Protein AF-A0AA96EB09-F1 (afdb_monomer_lite)

Sequence (194 aa):
MIWIKRGLALGLLVVLGVAMWLWMTMLSPWFYERPAHIAPIEQRSHQVFVYGTLRFAPVRWVVMHTGGEAQADALKGFTKNGLDLSPAPQGTVQGLLLTVTPQQLSRLDRYERLGVRYRREEVELESGEVAWVYRRLAEQASANAAAPNEQALVGYKRMVLAGSGAPGLPGYHWPAANDATDPCAKTRLFKETS

pLDDT: mean 74.63, std 19.01, range [34.41, 95.12]

Foldseek 3Di:
DVVVVVVVVVVVVVVVVVVVVCCVPQQDPPPADDPPPDDAQDQDKAKAWDQDPLQDQVVLCVQQVGSADKAKWKAAQWDDDDPFIDGDNGDIGITIIGTHGSSSVVSVCRNCVDPPFWHWDWGQIPVRDIHIYTGGDPVVVCVSVPPDDVVVVVVVVVCVVVPPDDDDDPPDDDPPPDDDPPPPPDDDDDDDDD

Secondary structure (DSSP, 8-state):
-HHHHHHHHHHHHHHHHHHHHHIIIII-TTS-PPPTTSPPPPSS-EEEEE-SGGGSHHHHHHHHSS--EEEEEEEEEEEEETTEEEEEEEEEEEEEEEEE-HHHHHHHHHHTTBTTTEEEEEEE-TTS-EEEEEEE-HHHHHHHHHS--HHHHHHHHHHHHTT-PPPPPTT--PPP--S---TT--S-SS----

Structure (mmCIF, N/CA/C/O backbone):
data_AF-A0AA96EB09-F1
#
_entry.id   AF-A0AA96EB09-F1
#
loop_
_atom_site.group_PDB
_atom_site.id
_atom_site.type_s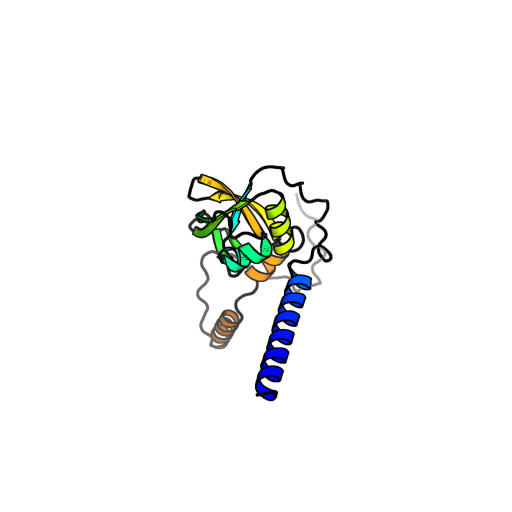ymbol
_atom_site.label_atom_id
_atom_site.label_alt_id
_atom_site.label_comp_id
_atom_site.label_asym_id
_atom_site.label_entity_id
_atom_site.label_seq_id
_atom_site.pdbx_PDB_ins_code
_atom_site.Cartn_x
_atom_site.Cartn_y
_atom_site.Cartn_z
_atom_site.occupancy
_atom_site.B_iso_or_equiv
_atom_site.auth_seq_id
_atom_site.auth_comp_id
_atom_site.auth_asym_id
_atom_site.auth_atom_id
_atom_site.pdbx_PDB_model_num
ATOM 1 N N . MET A 1 1 ? 40.383 4.908 -19.230 1.00 62.47 1 MET A N 1
ATOM 2 C CA . MET A 1 1 ? 39.179 5.776 -19.262 1.00 62.47 1 MET A CA 1
ATOM 3 C C . MET A 1 1 ? 37.984 5.157 -20.007 1.00 62.47 1 MET A C 1
ATOM 5 O O . MET A 1 1 ? 36.891 5.168 -19.459 1.00 62.47 1 MET A O 1
ATOM 9 N N . ILE A 1 2 ? 38.155 4.569 -21.202 1.00 76.88 2 ILE A N 1
ATOM 10 C CA . ILE A 1 2 ? 37.058 3.927 -21.972 1.00 76.88 2 ILE A CA 1
ATOM 11 C C . ILE A 1 2 ? 36.416 2.738 -21.233 1.00 76.88 2 ILE A C 1
ATOM 13 O O . ILE A 1 2 ? 35.197 2.609 -21.227 1.00 76.88 2 ILE A O 1
ATOM 17 N N . TRP A 1 3 ? 37.213 1.912 -20.553 1.00 76.56 3 TRP A N 1
ATOM 18 C CA . TRP A 1 3 ? 36.723 0.755 -19.790 1.00 76.56 3 TRP A CA 1
ATOM 19 C C . TRP A 1 3 ? 35.871 1.139 -18.574 1.00 76.56 3 TRP A C 1
ATOM 21 O O . TRP A 1 3 ? 34.858 0.503 -18.319 1.00 76.56 3 TRP A O 1
ATOM 31 N N . ILE A 1 4 ? 36.213 2.238 -17.895 1.00 80.00 4 ILE A N 1
ATOM 32 C CA . ILE A 1 4 ? 35.412 2.788 -16.789 1.00 80.00 4 ILE A CA 1
ATOM 33 C C . ILE A 1 4 ? 34.076 3.322 -17.324 1.00 80.00 4 ILE A C 1
ATOM 35 O O . ILE A 1 4 ? 33.027 3.009 -16.774 1.00 80.00 4 ILE A O 1
ATOM 39 N N . LYS A 1 5 ? 34.094 4.061 -18.444 1.00 80.88 5 LYS A N 1
ATOM 40 C CA . LYS A 1 5 ? 32.871 4.555 -19.101 1.00 80.88 5 LYS A CA 1
ATOM 41 C C . LYS A 1 5 ? 31.958 3.410 -19.560 1.00 80.88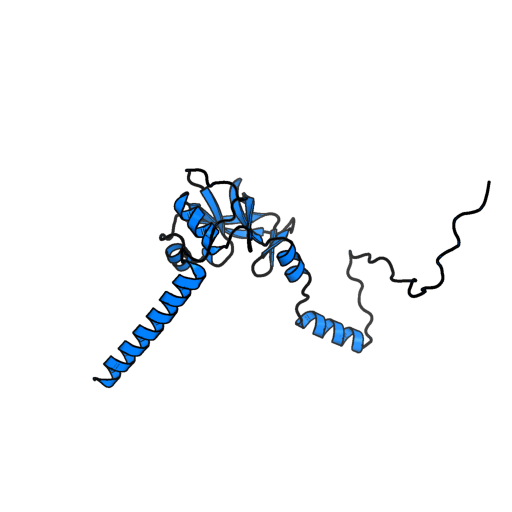 5 LYS A C 1
ATOM 43 O O . LYS A 1 5 ? 30.751 3.490 -19.371 1.00 80.88 5 LYS A O 1
ATOM 48 N N . ARG A 1 6 ? 32.528 2.334 -20.117 1.00 86.19 6 ARG A N 1
ATOM 49 C CA . ARG A 1 6 ? 31.789 1.125 -20.525 1.00 86.19 6 ARG A CA 1
ATOM 50 C C . ARG A 1 6 ? 31.229 0.353 -19.329 1.00 86.19 6 ARG A C 1
ATOM 52 O O . ARG A 1 6 ? 30.083 -0.071 -19.388 1.00 86.19 6 ARG A O 1
ATOM 59 N N . GLY A 1 7 ? 31.996 0.225 -18.245 1.00 85.06 7 GLY A N 1
ATOM 60 C CA . GLY A 1 7 ? 31.527 -0.386 -16.998 1.00 85.06 7 GLY A CA 1
ATOM 61 C C . GLY A 1 7 ? 30.366 0.390 -16.371 1.00 85.06 7 GLY A C 1
ATOM 62 O O . GLY A 1 7 ? 29.350 -0.204 -16.024 1.00 85.06 7 GLY A O 1
ATOM 63 N N . LEU A 1 8 ? 30.467 1.722 -16.313 1.00 89.88 8 LEU A N 1
ATOM 64 C CA . LEU A 1 8 ? 29.384 2.594 -15.845 1.00 89.88 8 LEU A CA 1
ATOM 65 C C . LEU A 1 8 ? 28.140 2.501 -16.736 1.00 89.88 8 LEU A C 1
ATOM 67 O O . LEU A 1 8 ? 27.030 2.400 -16.224 1.00 89.88 8 LEU A O 1
ATOM 71 N N . ALA A 1 9 ? 28.318 2.492 -18.060 1.00 90.12 9 ALA A N 1
ATOM 72 C CA . ALA A 1 9 ? 27.209 2.355 -19.001 1.00 90.12 9 ALA A CA 1
ATOM 73 C C . ALA A 1 9 ? 26.494 1.001 -18.860 1.00 90.12 9 ALA A C 1
ATOM 75 O O . ALA A 1 9 ? 25.266 0.958 -18.870 1.00 90.12 9 ALA A O 1
ATOM 76 N N . LEU A 1 10 ? 27.245 -0.091 -18.680 1.00 92.19 10 LEU A N 1
ATOM 77 C CA . LEU A 1 10 ? 26.673 -1.418 -18.455 1.00 92.19 10 LEU A CA 1
ATOM 78 C C . LEU A 1 10 ? 25.915 -1.480 -17.123 1.00 92.19 10 LEU A C 1
ATOM 80 O O . LEU A 1 10 ? 24.793 -1.976 -17.083 1.00 92.19 10 LEU A O 1
ATOM 84 N N . GLY A 1 11 ? 26.490 -0.924 -16.053 1.00 92.50 11 GLY A N 1
ATOM 85 C CA . GLY A 1 11 ? 25.821 -0.825 -14.755 1.00 92.50 11 GLY A CA 1
ATOM 86 C C . GLY A 1 11 ? 24.510 -0.039 -14.836 1.00 92.50 11 GLY A C 1
ATOM 87 O O . GLY A 1 11 ? 23.486 -0.498 -14.335 1.00 92.50 11 GLY A O 1
ATOM 88 N N . LEU A 1 12 ? 24.509 1.099 -15.538 1.00 93.00 12 LEU A N 1
ATOM 89 C CA . LEU A 1 12 ? 23.301 1.892 -15.768 1.00 93.00 12 LEU A CA 1
ATOM 90 C C . LEU A 1 12 ? 22.239 1.102 -16.547 1.00 93.00 12 LEU A C 1
ATOM 92 O O . LEU A 1 12 ? 21.072 1.120 -16.170 1.00 93.00 12 LEU A O 1
ATOM 96 N N . LEU A 1 13 ? 22.637 0.378 -17.597 1.00 94.75 13 LEU A N 1
ATOM 97 C CA . LEU A 1 13 ? 21.734 -0.474 -18.376 1.00 94.75 13 LEU A CA 1
ATOM 98 C C . LEU A 1 13 ? 21.081 -1.562 -17.518 1.00 94.75 13 LEU A C 1
ATOM 100 O O . LEU A 1 13 ? 19.879 -1.787 -17.634 1.00 94.75 13 LEU A O 1
ATOM 104 N N . VAL A 1 14 ? 21.848 -2.200 -16.631 1.00 92.81 14 VAL A N 1
ATOM 105 C CA . VAL A 1 14 ? 21.317 -3.205 -15.698 1.00 92.81 14 VAL A CA 1
ATOM 106 C C . VAL A 1 14 ? 20.306 -2.574 -14.742 1.00 92.81 14 VAL A C 1
ATOM 108 O O . VAL A 1 14 ? 19.208 -3.104 -14.583 1.00 92.81 14 VAL A O 1
ATOM 111 N N . VAL A 1 15 ? 20.628 -1.421 -14.149 1.00 92.50 15 VAL A N 1
ATOM 112 C CA . VAL A 1 15 ? 19.713 -0.710 -13.240 1.00 92.50 15 VAL A CA 1
ATOM 113 C C . VAL A 1 15 ? 18.418 -0.315 -13.952 1.00 92.50 15 VAL A C 1
ATOM 115 O O . VAL A 1 15 ? 17.333 -0.545 -13.419 1.00 92.50 15 VAL A O 1
ATOM 118 N N . LEU A 1 16 ? 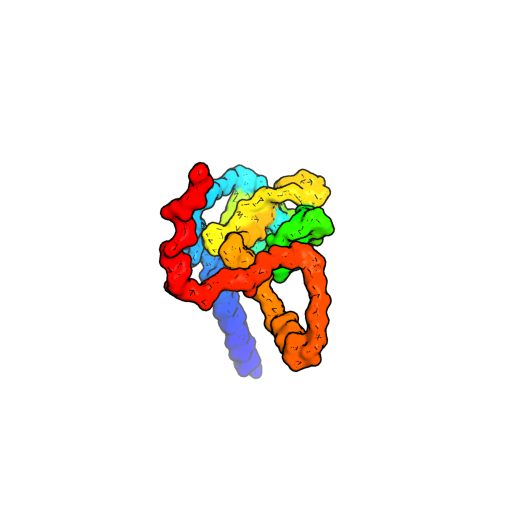18.510 0.222 -15.172 1.00 92.50 16 LEU A N 1
ATOM 119 C CA . LEU A 1 16 ? 17.342 0.581 -15.980 1.00 92.50 16 LEU A CA 1
ATOM 120 C C . LEU A 1 16 ? 16.509 -0.646 -16.362 1.00 92.50 16 LEU A C 1
ATOM 122 O O . LEU A 1 16 ? 15.284 -0.591 -16.291 1.00 92.50 16 LEU A O 1
ATOM 126 N N . GLY A 1 17 ? 17.154 -1.761 -16.714 1.00 93.00 17 GLY A N 1
ATOM 127 C CA . GLY A 1 17 ? 16.474 -3.022 -17.009 1.00 93.00 17 GLY A CA 1
ATOM 128 C C . GLY A 1 17 ? 15.692 -3.557 -15.808 1.00 93.00 17 GLY A C 1
ATOM 129 O O . GLY A 1 17 ? 14.518 -3.898 -15.942 1.00 93.00 17 GLY A O 1
ATOM 130 N N . VAL A 1 18 ? 16.300 -3.559 -14.617 1.00 88.94 18 VAL A N 1
ATOM 131 C CA . VAL A 1 18 ? 15.637 -3.980 -13.370 1.00 88.94 18 VAL A CA 1
ATOM 132 C C . VAL A 1 18 ? 14.490 -3.037 -13.007 1.00 88.94 18 VAL A C 1
ATOM 134 O O . VAL A 1 18 ? 13.406 -3.501 -12.655 1.00 88.94 18 VAL A O 1
ATOM 137 N N . ALA A 1 19 ? 14.687 -1.722 -13.128 1.00 86.62 19 ALA A N 1
ATOM 138 C CA . ALA A 1 19 ? 13.637 -0.741 -12.868 1.00 86.62 19 ALA A CA 1
ATOM 139 C C . ALA A 1 19 ? 12.446 -0.911 -13.827 1.00 86.62 19 ALA A C 1
ATOM 141 O O . ALA A 1 19 ? 11.298 -0.927 -13.382 1.00 86.62 19 ALA A O 1
ATOM 142 N N . MET A 1 20 ? 12.712 -1.107 -15.123 1.00 87.38 20 MET A N 1
ATOM 143 C CA . MET A 1 20 ? 11.683 -1.364 -16.133 1.00 87.38 20 MET A CA 1
ATOM 144 C C . MET A 1 20 ? 10.931 -2.671 -15.850 1.00 87.38 20 MET A C 1
ATOM 146 O O . MET A 1 20 ? 9.705 -2.704 -15.922 1.00 87.38 20 MET A O 1
ATOM 150 N N . TRP A 1 21 ? 11.641 -3.735 -15.472 1.00 85.75 21 TRP A N 1
ATOM 151 C CA . TRP A 1 21 ? 11.038 -5.015 -15.098 1.00 85.75 21 TRP A CA 1
ATOM 152 C C . TRP A 1 21 ? 10.122 -4.896 -13.872 1.00 85.75 21 TRP A C 1
ATOM 154 O O . TRP A 1 21 ? 8.985 -5.374 -13.888 1.00 85.75 21 TRP A O 1
ATOM 164 N N . LEU A 1 22 ? 10.586 -4.231 -12.808 1.00 82.25 22 LEU A N 1
ATOM 165 C CA . LEU A 1 22 ? 9.786 -3.988 -11.603 1.00 82.25 22 LEU A CA 1
ATOM 166 C C . LEU A 1 22 ? 8.547 -3.142 -11.915 1.00 82.25 22 LEU A C 1
ATOM 168 O O . LEU A 1 22 ? 7.450 -3.460 -11.458 1.00 82.25 22 LEU A O 1
ATOM 172 N N . TRP A 1 23 ? 8.697 -2.107 -12.744 1.00 81.62 23 TRP A N 1
ATOM 173 C CA . TRP A 1 23 ? 7.572 -1.306 -13.218 1.00 81.62 23 TRP A CA 1
ATOM 174 C C . TRP A 1 23 ? 6.557 -2.158 -13.987 1.00 81.62 23 TRP A C 1
ATOM 176 O O . TRP A 1 23 ? 5.367 -2.140 -13.661 1.00 81.62 23 TRP A O 1
ATOM 186 N N . MET A 1 24 ? 7.021 -2.948 -14.963 1.00 80.56 24 MET A N 1
ATOM 187 C CA . MET A 1 24 ? 6.165 -3.819 -15.770 1.00 80.56 24 MET A CA 1
ATOM 188 C C . MET A 1 24 ? 5.393 -4.833 -14.925 1.00 80.56 24 MET A C 1
ATOM 190 O O . MET A 1 24 ? 4.224 -5.079 -15.199 1.00 80.56 24 MET A O 1
ATOM 194 N N . THR A 1 25 ? 6.027 -5.408 -13.905 1.00 72.94 25 THR A N 1
ATOM 195 C CA . THR A 1 25 ? 5.433 -6.495 -13.115 1.00 72.94 25 THR A CA 1
ATOM 196 C C . THR A 1 25 ? 4.556 -6.015 -11.959 1.00 72.94 25 THR A C 1
ATOM 198 O O . THR A 1 25 ? 3.621 -6.726 -11.597 1.00 72.94 25 THR A O 1
ATOM 201 N N . MET A 1 26 ? 4.817 -4.833 -11.381 1.00 70.56 26 MET A N 1
ATOM 202 C CA . MET A 1 26 ? 4.121 -4.379 -10.163 1.00 70.56 26 MET A CA 1
ATOM 203 C C . MET A 1 26 ? 3.261 -3.123 -10.323 1.00 70.56 26 MET A C 1
ATOM 205 O O . MET A 1 26 ? 2.267 -2.983 -9.614 1.00 70.56 26 MET A O 1
ATOM 209 N N . LEU A 1 27 ? 3.623 -2.194 -11.210 1.00 76.12 27 LEU A N 1
ATOM 210 C CA . LEU A 1 27 ? 2.935 -0.898 -11.329 1.00 76.12 27 LEU A CA 1
ATOM 211 C C . LEU A 1 27 ? 2.178 -0.727 -12.648 1.00 76.12 27 LEU A C 1
ATOM 213 O O . LEU A 1 27 ? 1.270 0.111 -12.745 1.00 76.12 27 LEU A O 1
ATOM 217 N N . SER A 1 28 ? 2.543 -1.525 -13.649 1.00 74.56 28 SER A N 1
ATOM 218 C CA . SER A 1 28 ? 1.995 -1.448 -14.994 1.00 74.56 28 SER A CA 1
ATOM 219 C C . SER A 1 28 ? 0.464 -1.498 -15.003 1.00 74.56 28 SER A C 1
ATOM 221 O O . SER A 1 28 ? -0.136 -2.380 -14.382 1.00 74.56 28 SER A O 1
ATOM 223 N N . PRO A 1 29 ? -0.190 -0.586 -15.740 1.00 74.38 29 PRO A N 1
ATOM 224 C CA . PRO A 1 29 ? -1.637 -0.596 -15.911 1.00 74.38 29 PRO A CA 1
ATOM 225 C C . PRO A 1 29 ? -2.148 -1.777 -16.740 1.00 74.38 29 PRO A C 1
ATOM 227 O O . PRO A 1 29 ? -3.344 -2.033 -16.714 1.00 74.38 29 PRO A O 1
ATOM 230 N N . TRP A 1 30 ? -1.278 -2.482 -17.468 1.00 65.38 30 TRP A N 1
ATOM 231 C CA . TRP A 1 30 ? -1.696 -3.493 -18.443 1.00 65.38 30 TRP A CA 1
ATOM 232 C C . TRP A 1 30 ? -1.896 -4.895 -17.861 1.00 65.38 30 TRP A C 1
ATOM 234 O O . TRP A 1 30 ? -2.599 -5.695 -18.462 1.00 65.38 30 TRP A O 1
ATOM 244 N N . PHE A 1 31 ? -1.300 -5.209 -16.707 1.00 66.25 31 PHE A N 1
ATOM 245 C CA . PHE A 1 31 ? -1.318 -6.570 -16.139 1.00 66.25 31 PHE A CA 1
ATOM 246 C C . PHE A 1 31 ? -2.259 -6.732 -14.939 1.00 66.25 31 PHE A C 1
ATOM 248 O O . PHE A 1 31 ? -2.242 -7.762 -14.262 1.00 66.25 31 PHE A O 1
ATOM 255 N N . TYR A 1 32 ? -3.076 -5.719 -14.657 1.00 71.06 32 TYR A N 1
ATOM 256 C CA . TYR A 1 32 ? -4.084 -5.780 -13.609 1.00 71.06 32 TYR A CA 1
ATOM 257 C C . TYR A 1 32 ? -5.370 -5.103 -14.064 1.00 71.06 32 TYR A C 1
ATOM 259 O O . TYR A 1 32 ? -5.442 -3.877 -14.176 1.00 71.06 32 TYR A O 1
ATOM 267 N N . GLU A 1 33 ? -6.402 -5.916 -14.242 1.00 67.38 33 GLU A N 1
ATOM 268 C CA . GLU A 1 33 ? -7.775 -5.454 -14.361 1.00 67.38 33 GLU A CA 1
ATOM 269 C C . GLU A 1 33 ? -8.436 -5.558 -12.992 1.00 67.38 33 GLU A C 1
ATOM 271 O O . GLU A 1 33 ? -8.406 -6.610 -12.351 1.00 67.38 33 GLU A O 1
ATOM 276 N N . ARG A 1 34 ? -9.015 -4.448 -12.521 1.00 73.00 34 ARG A N 1
ATOM 277 C CA . ARG A 1 34 ? -9.798 -4.449 -11.286 1.00 73.00 34 ARG A CA 1
ATOM 278 C C . ARG A 1 34 ? -11.016 -5.355 -11.502 1.00 73.00 34 ARG A C 1
ATOM 280 O O . ARG A 1 34 ? -11.804 -5.061 -12.400 1.00 73.00 34 ARG A O 1
ATOM 287 N N . PRO A 1 35 ? -11.223 -6.385 -10.667 1.00 75.38 35 PRO A N 1
ATOM 288 C CA . PRO A 1 35 ? -12.423 -7.203 -10.754 1.00 75.38 35 PRO A CA 1
ATOM 289 C C . PRO A 1 35 ? -13.708 -6.366 -10.652 1.00 75.38 35 PRO A C 1
ATOM 291 O O . PRO A 1 35 ? -13.843 -5.531 -9.757 1.00 75.38 35 PRO A O 1
ATOM 294 N N . ALA A 1 36 ? -14.673 -6.621 -11.541 1.00 69.75 36 ALA A N 1
ATOM 295 C CA . ALA A 1 36 ? -15.912 -5.840 -11.646 1.00 69.75 36 ALA A CA 1
ATOM 296 C C . ALA A 1 36 ? -16.814 -5.899 -10.395 1.00 69.75 36 ALA A C 1
ATOM 298 O O . ALA A 1 36 ? -17.676 -5.047 -10.218 1.00 69.75 36 ALA A O 1
ATOM 299 N N . HIS A 1 37 ? -16.614 -6.887 -9.518 1.00 70.81 37 HIS A N 1
ATOM 300 C CA . HIS A 1 37 ? -17.384 -7.056 -8.283 1.00 70.81 37 HIS A CA 1
ATOM 301 C C . HIS A 1 37 ? -16.946 -6.118 -7.143 1.00 70.81 37 HIS A C 1
ATOM 303 O O . HIS A 1 37 ? -17.567 -6.106 -6.084 1.00 70.81 37 HIS A O 1
ATOM 309 N N . ILE A 1 38 ? -15.857 -5.364 -7.317 1.00 74.38 38 ILE A N 1
ATOM 310 C CA . ILE A 1 38 ? -15.361 -4.427 -6.306 1.00 74.38 38 ILE A CA 1
ATOM 311 C C . ILE A 1 38 ? -16.104 -3.100 -6.453 1.00 74.38 38 ILE A C 1
ATOM 313 O O . ILE A 1 38 ? -16.168 -2.543 -7.548 1.00 74.38 38 ILE A O 1
ATOM 317 N N . ALA A 1 39 ? -16.604 -2.566 -5.335 1.00 74.50 39 ALA A N 1
ATOM 318 C CA . ALA A 1 39 ? -17.301 -1.286 -5.310 1.00 74.50 39 ALA A CA 1
ATOM 319 C C . ALA A 1 39 ? -16.469 -0.154 -5.962 1.00 74.50 39 ALA A C 1
ATOM 321 O O . ALA A 1 39 ? -15.241 -0.095 -5.784 1.00 74.50 39 ALA A O 1
ATOM 322 N N . PRO A 1 40 ? -17.116 0.753 -6.719 1.00 78.31 40 PRO A N 1
ATOM 323 C CA . PRO A 1 40 ? -16.435 1.889 -7.325 1.00 78.31 40 PRO A CA 1
ATOM 324 C C . PRO A 1 40 ? -15.827 2.802 -6.253 1.00 78.31 40 PRO A C 1
ATOM 326 O O . PRO A 1 40 ? -16.315 2.893 -5.128 1.00 78.31 40 PRO A O 1
ATOM 329 N N . ILE A 1 41 ? -14.734 3.481 -6.604 1.00 82.12 41 ILE A N 1
ATOM 330 C CA . ILE A 1 41 ? -14.122 4.480 -5.724 1.00 82.12 41 ILE A CA 1
ATOM 331 C C . ILE A 1 41 ? -14.933 5.772 -5.807 1.00 82.12 41 ILE A C 1
ATOM 333 O O . ILE A 1 41 ? -15.113 6.323 -6.894 1.00 82.12 41 ILE A O 1
ATOM 337 N N . GLU A 1 42 ? -15.366 6.284 -4.659 1.00 84.56 42 GLU A N 1
ATOM 338 C CA . GLU A 1 42 ? -16.009 7.595 -4.574 1.00 84.56 42 GLU A CA 1
ATOM 339 C C . GLU A 1 42 ? -15.030 8.718 -4.941 1.00 84.56 42 GLU A C 1
ATOM 341 O O . GLU A 1 42 ? -13.844 8.663 -4.604 1.00 84.56 42 GLU A O 1
ATOM 346 N N . GLN A 1 43 ? -15.523 9.775 -5.590 1.00 88.62 43 GLN A N 1
ATOM 347 C CA . GLN A 1 43 ? -14.712 10.916 -6.036 1.00 88.62 43 GLN A CA 1
ATOM 348 C C . GLN A 1 43 ? -14.424 11.910 -4.896 1.00 88.62 43 GLN A C 1
ATOM 350 O O . GLN A 1 43 ? -14.720 13.097 -4.996 1.00 88.62 43 GLN A O 1
ATOM 355 N N . ARG A 1 44 ? -13.862 11.414 -3.791 1.00 88.12 44 ARG A N 1
ATOM 356 C CA . ARG A 1 44 ? -13.464 12.191 -2.609 1.00 88.12 44 ARG A CA 1
ATOM 357 C C . ARG A 1 44 ? -12.085 11.769 -2.104 1.00 88.12 44 ARG A C 1
ATOM 359 O O . ARG A 1 44 ? -11.531 10.782 -2.580 1.00 88.12 44 ARG A O 1
ATOM 366 N N . SER A 1 45 ? -11.526 12.508 -1.152 1.00 89.88 45 SER A N 1
ATOM 367 C CA . SER A 1 45 ? -10.335 12.051 -0.431 1.00 89.88 45 SER A CA 1
ATOM 368 C C . SER A 1 45 ? -10.682 10.864 0.466 1.00 89.88 45 SER A C 1
ATOM 370 O O . SER A 1 45 ? -11.749 10.829 1.081 1.00 89.88 45 SER A O 1
ATOM 372 N N . HIS A 1 46 ? -9.778 9.895 0.534 1.00 91.94 46 HIS A N 1
ATOM 373 C CA . HIS A 1 46 ? -9.937 8.666 1.303 1.00 91.94 46 HIS A CA 1
ATOM 374 C C . HIS A 1 46 ? -8.805 8.522 2.305 1.00 91.94 46 HIS A C 1
ATOM 376 O O . HIS A 1 46 ? -7.654 8.801 1.974 1.00 91.94 46 HIS A O 1
ATOM 382 N N . GLN A 1 47 ? -9.139 8.015 3.487 1.00 94.19 47 GLN A N 1
ATOM 383 C CA . GLN A 1 47 ? -8.168 7.647 4.506 1.00 94.19 47 GLN A CA 1
ATOM 384 C C . GLN A 1 47 ? -7.769 6.183 4.339 1.00 94.19 47 GLN A C 1
ATOM 386 O O . GLN A 1 47 ? -8.627 5.305 4.223 1.00 94.19 47 GLN A O 1
ATOM 391 N N . VAL A 1 48 ? -6.465 5.910 4.305 1.00 93.69 48 VAL A N 1
ATOM 392 C CA . VAL A 1 48 ? -5.917 4.556 4.154 1.00 93.69 48 VAL A CA 1
ATOM 393 C C . VAL A 1 48 ? -4.856 4.301 5.213 1.00 93.69 48 VAL A C 1
ATOM 395 O O . VAL A 1 48 ? -3.838 4.988 5.263 1.00 93.69 48 VAL A O 1
ATOM 398 N N . PHE A 1 49 ? -5.056 3.265 6.021 1.00 94.94 49 PHE A N 1
ATOM 399 C CA . PHE A 1 49 ? -4.098 2.832 7.026 1.00 94.94 49 PHE A CA 1
ATOM 400 C C . PHE A 1 49 ? -3.109 1.808 6.457 1.00 94.94 49 PHE A C 1
ATOM 402 O O . PHE A 1 49 ? -3.492 0.756 5.934 1.00 94.94 49 PHE A O 1
ATOM 409 N N . VAL A 1 50 ? -1.810 2.090 6.592 1.00 93.44 50 VAL A N 1
ATOM 410 C CA . VAL A 1 50 ? -0.723 1.241 6.092 1.00 93.44 50 VAL A CA 1
ATOM 411 C C . VAL A 1 50 ? 0.230 0.797 7.202 1.00 93.44 50 VAL A C 1
ATOM 413 O O . VAL A 1 50 ? 0.752 1.593 7.977 1.00 93.44 50 VAL A O 1
ATOM 416 N N . TYR A 1 51 ? 0.538 -0.501 7.236 1.00 90.94 51 TYR A N 1
ATOM 417 C CA . TYR A 1 51 ? 1.369 -1.136 8.277 1.00 90.94 51 TYR A CA 1
ATOM 418 C C . TYR A 1 51 ? 2.578 -1.919 7.708 1.00 90.94 51 TYR A C 1
ATOM 420 O O . TYR A 1 51 ? 3.357 -2.539 8.448 1.00 90.94 51 TYR A O 1
ATOM 428 N N . GLY A 1 52 ? 2.743 -1.896 6.381 1.00 87.75 52 GLY A N 1
ATOM 429 C CA . GLY A 1 52 ? 3.758 -2.633 5.620 1.00 87.75 52 GLY A CA 1
ATOM 430 C C . GLY A 1 52 ? 4.729 -1.731 4.853 1.00 87.75 52 GLY A C 1
ATOM 431 O O . GLY A 1 52 ? 5.142 -0.681 5.340 1.00 87.75 52 GLY A O 1
ATOM 432 N N . THR A 1 53 ? 5.095 -2.139 3.635 1.00 87.44 53 THR A N 1
ATOM 433 C CA . THR A 1 53 ? 6.086 -1.441 2.790 1.00 87.44 53 THR A CA 1
ATOM 434 C C . THR A 1 53 ? 5.649 -0.036 2.374 1.00 87.44 53 THR A C 1
ATOM 436 O O . THR A 1 53 ? 6.490 0.838 2.183 1.00 87.44 53 THR A O 1
ATOM 439 N N . LEU A 1 54 ? 4.343 0.228 2.310 1.00 89.19 54 LEU A N 1
ATOM 440 C CA . LEU A 1 54 ? 3.793 1.562 2.042 1.00 89.19 54 LEU A CA 1
ATOM 441 C C . LEU A 1 54 ? 4.119 2.592 3.145 1.00 89.19 54 LEU A C 1
ATOM 443 O O . LEU A 1 54 ? 3.921 3.792 2.958 1.00 89.19 54 LEU A O 1
ATOM 447 N N . ARG A 1 55 ? 4.697 2.169 4.277 1.00 90.50 55 ARG A N 1
ATOM 448 C CA . ARG A 1 55 ? 5.253 3.090 5.279 1.00 90.50 55 ARG A CA 1
ATOM 449 C C . ARG A 1 55 ? 6.501 3.829 4.789 1.00 90.50 55 ARG A C 1
ATOM 451 O O . ARG A 1 55 ? 6.806 4.905 5.302 1.00 90.50 55 ARG A O 1
ATOM 458 N N . PHE A 1 56 ? 7.192 3.312 3.774 1.00 88.88 56 PHE A N 1
ATOM 459 C CA . PHE A 1 56 ? 8.383 3.946 3.214 1.00 88.88 56 PHE A CA 1
ATOM 460 C C . PHE A 1 56 ? 8.010 4.984 2.148 1.00 88.88 56 PHE A C 1
ATOM 462 O O . PHE A 1 56 ? 7.369 4.664 1.146 1.00 88.88 56 PHE A O 1
ATOM 469 N N . ALA A 1 57 ? 8.453 6.231 2.337 1.00 89.12 57 ALA A N 1
ATOM 470 C CA . ALA A 1 57 ? 8.160 7.339 1.425 1.00 89.12 57 ALA A CA 1
ATOM 471 C C . ALA A 1 57 ? 8.571 7.085 -0.043 1.00 89.12 57 ALA A C 1
ATOM 473 O O . ALA A 1 57 ? 7.777 7.416 -0.924 1.00 89.12 57 ALA A O 1
ATOM 474 N N . PRO A 1 58 ? 9.720 6.442 -0.352 1.00 88.19 58 PRO A N 1
ATOM 475 C CA . PRO A 1 58 ? 10.070 6.119 -1.737 1.00 88.19 58 PRO A CA 1
ATOM 476 C C . PRO A 1 58 ? 9.072 5.169 -2.404 1.00 88.19 58 PRO A C 1
ATOM 478 O O . PRO A 1 58 ? 8.723 5.359 -3.564 1.00 88.19 58 PRO A O 1
ATOM 481 N N . VAL A 1 59 ? 8.557 4.180 -1.663 1.00 87.19 59 VAL A N 1
ATOM 482 C CA . VAL A 1 59 ? 7.542 3.247 -2.178 1.00 87.19 59 VAL A CA 1
ATOM 483 C C . VAL A 1 59 ? 6.247 4.001 -2.469 1.00 87.19 59 VAL A C 1
ATOM 485 O O . VAL A 1 59 ? 5.669 3.835 -3.541 1.00 87.19 59 VAL A O 1
ATOM 488 N N . ARG A 1 60 ? 5.821 4.890 -1.562 1.00 90.44 60 ARG A N 1
ATOM 489 C CA . ARG A 1 60 ? 4.653 5.757 -1.785 1.00 90.44 60 ARG A CA 1
ATOM 490 C C . ARG A 1 60 ? 4.820 6.635 -3.017 1.00 90.44 60 ARG A C 1
ATOM 492 O O . ARG A 1 60 ? 3.903 6.700 -3.827 1.00 90.44 60 ARG A O 1
ATOM 499 N N . TRP A 1 61 ? 5.993 7.236 -3.197 1.00 90.12 61 TRP A N 1
ATOM 500 C CA . TRP A 1 61 ? 6.275 8.048 -4.374 1.00 90.12 61 TRP A CA 1
ATOM 501 C C . TRP A 1 61 ? 6.186 7.226 -5.658 1.00 90.12 61 TRP A C 1
ATOM 503 O O . TRP A 1 61 ? 5.520 7.641 -6.595 1.00 90.12 61 TRP A O 1
ATOM 513 N N . VAL A 1 62 ? 6.761 6.026 -5.683 1.00 87.19 62 VAL A N 1
ATOM 514 C CA . VAL A 1 62 ? 6.690 5.137 -6.850 1.00 87.19 62 VAL A CA 1
ATOM 515 C C . VAL A 1 62 ? 5.241 4.730 -7.158 1.00 87.19 62 VAL A C 1
ATOM 517 O O . VAL A 1 62 ? 4.807 4.822 -8.303 1.00 87.19 62 VAL A O 1
ATOM 520 N N . VAL A 1 63 ? 4.454 4.345 -6.149 1.00 87.06 63 VAL A N 1
ATOM 521 C CA . VAL A 1 63 ? 3.080 3.842 -6.342 1.00 87.06 63 VAL A CA 1
ATOM 522 C C . VAL A 1 63 ? 2.077 4.971 -6.601 1.00 87.06 63 VAL A C 1
ATOM 524 O O . VAL A 1 63 ? 1.322 4.945 -7.574 1.00 87.06 63 VAL A O 1
ATOM 527 N N . MET A 1 64 ? 2.056 5.991 -5.747 1.00 88.31 64 MET A N 1
ATOM 528 C CA . MET A 1 64 ? 1.068 7.073 -5.775 1.00 88.31 64 MET A CA 1
ATOM 529 C C . MET A 1 64 ? 1.518 8.287 -6.591 1.00 88.31 64 MET A C 1
ATOM 531 O O . MET A 1 64 ? 0.681 9.137 -6.890 1.00 88.31 64 MET A O 1
ATOM 535 N N . HIS A 1 65 ? 2.788 8.344 -7.013 1.00 85.50 65 HIS A N 1
ATOM 536 C CA . HIS A 1 65 ? 3.442 9.508 -7.642 1.00 85.50 65 HIS A CA 1
ATOM 537 C C . HIS A 1 65 ? 3.611 10.708 -6.693 1.00 85.50 65 HIS A C 1
ATOM 539 O O . HIS A 1 65 ? 3.888 11.823 -7.123 1.00 85.50 65 HIS A O 1
ATOM 545 N N . THR A 1 66 ? 3.443 10.487 -5.388 1.00 84.12 66 THR A N 1
ATOM 546 C CA . THR A 1 66 ? 3.701 11.463 -4.327 1.00 84.12 66 THR A CA 1
ATOM 547 C C . THR A 1 66 ? 4.025 10.735 -3.025 1.00 84.12 66 THR A C 1
ATOM 549 O O . THR A 1 66 ? 3.589 9.603 -2.814 1.00 84.12 66 THR A O 1
ATOM 552 N N . GLY A 1 67 ? 4.780 11.384 -2.138 1.00 75.50 67 GLY A N 1
ATOM 553 C CA . GLY A 1 67 ? 4.950 10.904 -0.766 1.00 75.50 67 GLY A CA 1
ATOM 554 C C . GLY A 1 67 ? 3.648 10.948 0.042 1.00 75.50 67 GLY A C 1
ATOM 555 O O . GLY A 1 67 ? 3.519 10.166 0.984 1.00 75.50 67 GLY A O 1
ATOM 556 N N . GLY A 1 68 ? 2.693 11.796 -0.366 1.00 77.06 68 GLY A N 1
ATOM 557 C CA . GLY A 1 68 ? 1.407 12.008 0.301 1.00 77.06 68 GLY A CA 1
ATOM 558 C C . GLY A 1 68 ? 1.536 12.658 1.680 1.00 77.06 68 GLY A C 1
ATOM 559 O O . GLY A 1 68 ? 2.637 12.791 2.219 1.00 77.06 68 GLY A O 1
ATOM 560 N N . GLU A 1 69 ? 0.398 13.035 2.255 1.00 85.56 69 GLU A N 1
ATOM 561 C CA . GLU A 1 69 ? 0.311 13.328 3.684 1.00 85.56 69 GLU A CA 1
ATOM 562 C C . GLU A 1 69 ? 0.219 12.000 4.433 1.00 85.56 69 GLU A C 1
ATOM 564 O O . GLU A 1 69 ? -0.635 11.164 4.134 1.00 85.56 69 GLU A O 1
ATOM 569 N N . ALA A 1 70 ? 1.162 11.778 5.345 1.00 90.56 70 ALA A N 1
ATOM 570 C CA . ALA A 1 70 ? 1.248 10.562 6.133 1.00 90.56 70 ALA A CA 1
ATOM 571 C C . ALA A 1 70 ? 1.382 10.929 7.608 1.00 90.56 70 ALA A C 1
ATOM 573 O O . ALA A 1 70 ? 2.362 11.566 7.999 1.00 90.56 70 ALA A O 1
ATOM 574 N N . GLN A 1 71 ? 0.425 10.492 8.413 1.00 92.94 71 GLN A N 1
ATOM 575 C CA . GLN A 1 71 ? 0.401 10.713 9.853 1.00 92.94 71 GLN A CA 1
ATOM 576 C C . GLN A 1 71 ? 0.621 9.390 10.581 1.00 92.94 71 GLN A C 1
ATOM 578 O O . GLN A 1 71 ? 0.154 8.348 10.132 1.00 92.94 71 GLN A O 1
ATOM 583 N N . ALA A 1 72 ? 1.371 9.398 11.681 1.00 94.75 72 ALA A N 1
ATOM 584 C CA . ALA A 1 72 ? 1.509 8.205 12.508 1.00 94.75 72 ALA A CA 1
ATOM 585 C C . ALA A 1 72 ? 0.189 7.921 13.234 1.00 94.75 72 ALA A C 1
ATOM 587 O O . ALA A 1 72 ? -0.378 8.823 13.842 1.00 94.75 72 ALA A O 1
ATOM 588 N N . ASP A 1 73 ? -0.267 6.673 13.166 1.00 94.94 73 ASP A N 1
ATOM 589 C CA . ASP A 1 73 ? -1.473 6.209 13.853 1.00 94.94 73 ASP A CA 1
ATOM 590 C C . ASP A 1 73 ? -1.366 4.702 14.136 1.00 94.94 73 ASP A C 1
ATOM 592 O O . ASP A 1 73 ? -0.452 4.022 13.639 1.00 94.94 73 ASP A O 1
ATOM 596 N N . ALA A 1 74 ? -2.303 4.172 14.915 1.00 93.31 74 ALA A N 1
ATOM 597 C CA . ALA A 1 74 ? -2.323 2.792 15.355 1.00 93.31 74 ALA A CA 1
ATOM 598 C C . ALA A 1 74 ? -3.689 2.135 15.142 1.00 93.31 74 ALA A C 1
ATOM 600 O O . ALA A 1 74 ? -4.736 2.753 15.301 1.00 93.31 74 ALA A O 1
ATOM 601 N N . LEU A 1 75 ? -3.675 0.841 14.831 1.00 92.25 75 LEU A N 1
ATOM 602 C CA . LEU A 1 75 ? -4.875 0.018 14.716 1.00 92.25 75 LEU A CA 1
ATOM 603 C C . LEU A 1 75 ? -4.995 -0.901 15.937 1.00 92.25 75 LEU A C 1
ATOM 605 O O . LEU A 1 75 ? -4.115 -1.736 16.163 1.00 92.25 75 LEU A O 1
ATOM 609 N N . LYS A 1 76 ? -6.085 -0.765 16.699 1.00 91.44 76 LYS A N 1
ATOM 610 C CA . LYS A 1 76 ? -6.390 -1.583 17.888 1.00 91.44 76 LYS A CA 1
ATOM 611 C C . LYS A 1 76 ? -7.142 -2.860 17.523 1.00 91.44 76 LYS A C 1
ATOM 613 O O . LYS A 1 76 ? -7.858 -2.904 16.530 1.00 91.44 76 LYS A O 1
ATOM 618 N N . GLY A 1 77 ? -7.005 -3.897 18.347 1.00 86.06 77 GLY A N 1
ATOM 619 C CA . GLY A 1 77 ? -7.710 -5.169 18.166 1.00 86.06 77 GLY A CA 1
ATOM 620 C C . GLY A 1 77 ? -7.046 -6.115 17.159 1.00 86.06 77 GLY A C 1
ATOM 621 O O . GLY A 1 77 ? -7.625 -7.144 16.800 1.00 86.06 77 GLY A O 1
ATOM 622 N N . PHE A 1 78 ? -5.824 -5.803 16.721 1.00 87.50 78 PHE A N 1
ATOM 623 C CA . PHE A 1 78 ? -5.078 -6.591 15.743 1.00 87.50 78 PHE A CA 1
ATOM 624 C C . PHE A 1 78 ? -3.622 -6.777 16.156 1.00 87.50 78 PHE A C 1
ATOM 626 O O . PHE A 1 78 ? -3.029 -5.960 16.855 1.00 87.50 78 PHE A O 1
ATOM 633 N N . THR A 1 79 ? -3.016 -7.853 15.663 1.00 87.44 79 THR A N 1
ATOM 634 C CA . THR A 1 79 ? -1.570 -8.061 15.696 1.00 87.44 79 THR A CA 1
ATOM 635 C C . THR A 1 79 ? -1.048 -8.350 14.295 1.00 87.44 79 THR A C 1
ATOM 637 O O . THR A 1 79 ? -1.755 -8.896 13.441 1.00 87.44 79 THR A O 1
ATOM 640 N N . LYS A 1 80 ? 0.203 -7.969 14.047 1.00 85.12 80 LYS A N 1
ATOM 641 C CA . LYS A 1 80 ? 0.867 -8.177 12.762 1.00 85.12 80 LYS A CA 1
ATOM 642 C C . LYS A 1 80 ? 1.580 -9.524 12.759 1.00 85.12 80 LYS A C 1
ATOM 644 O O . LYS A 1 80 ? 2.565 -9.701 13.469 1.00 85.12 80 LYS A O 1
ATOM 649 N N . ASN A 1 81 ? 1.151 -10.418 11.875 1.00 78.75 81 ASN A N 1
ATOM 650 C CA . ASN A 1 81 ? 1.781 -11.713 11.640 1.00 78.75 81 ASN A CA 1
ATOM 651 C C . ASN A 1 81 ? 2.412 -11.715 10.242 1.00 78.75 81 ASN A C 1
ATOM 653 O O . ASN A 1 81 ? 1.775 -12.017 9.232 1.00 78.75 81 ASN A O 1
ATOM 657 N N . GLY A 1 82 ? 3.681 -11.302 10.167 1.00 78.06 82 GLY A N 1
ATOM 658 C CA . GLY A 1 82 ? 4.403 -11.164 8.901 1.00 78.06 82 GLY A CA 1
ATOM 659 C C . GLY A 1 82 ? 3.801 -10.084 7.992 1.00 78.06 82 GLY A C 1
ATOM 660 O O . GLY A 1 82 ? 3.921 -8.889 8.275 1.00 78.06 82 GLY A O 1
ATOM 661 N N . LEU A 1 83 ? 3.188 -10.508 6.882 1.00 72.31 83 LEU A N 1
ATOM 662 C CA . LEU A 1 83 ? 2.540 -9.641 5.883 1.00 72.31 83 LEU A CA 1
ATOM 663 C C . LEU A 1 83 ? 1.011 -9.559 6.043 1.00 72.31 83 LEU A C 1
ATOM 665 O O . LEU A 1 83 ? 0.343 -9.058 5.137 1.00 72.31 83 LEU A O 1
ATOM 669 N N . ASP A 1 84 ? 0.460 -10.076 7.143 1.00 77.19 84 ASP A N 1
ATOM 670 C CA . ASP A 1 84 ? -0.983 -10.119 7.392 1.00 77.19 84 ASP A CA 1
ATOM 671 C C . ASP A 1 84 ? -1.359 -9.613 8.795 1.00 77.19 84 ASP A C 1
ATOM 673 O O . ASP A 1 84 ? -0.504 -9.468 9.677 1.00 77.19 84 ASP A O 1
ATOM 677 N N . LEU A 1 85 ? -2.654 -9.348 8.985 1.00 81.12 85 LEU A N 1
ATOM 678 C CA . LEU A 1 85 ? -3.259 -8.917 10.244 1.00 81.12 85 LEU A CA 1
ATOM 679 C C . LEU A 1 85 ? -4.165 -10.009 10.810 1.00 81.12 85 LEU A C 1
ATOM 681 O O . LEU A 1 85 ? -5.175 -10.386 10.202 1.00 81.12 85 LEU A O 1
ATOM 685 N N . SER A 1 86 ? -3.840 -10.458 12.019 1.00 81.12 86 SER A N 1
ATOM 686 C CA . SER A 1 86 ? -4.673 -11.390 12.776 1.00 81.12 86 SER A CA 1
ATOM 687 C C . SER A 1 86 ? -5.416 -10.651 13.890 1.00 81.12 86 SER A C 1
ATOM 689 O O . SER A 1 86 ? -4.823 -9.776 14.526 1.00 81.12 86 SER A O 1
ATOM 691 N N . PRO A 1 87 ? -6.694 -10.983 14.147 1.00 82.75 87 PRO A N 1
ATOM 692 C CA . PRO A 1 87 ? -7.426 -10.427 15.278 1.00 82.75 87 PRO A CA 1
ATOM 693 C C . PRO A 1 87 ? -6.704 -10.730 16.594 1.00 82.75 87 PRO A C 1
ATOM 695 O O . PRO A 1 87 ? -6.313 -11.868 16.848 1.00 82.75 87 PRO A O 1
ATOM 698 N N . ALA A 1 88 ? -6.527 -9.710 17.424 1.00 85.12 88 ALA A N 1
ATOM 699 C CA . ALA A 1 88 ? -5.941 -9.816 18.751 1.00 85.12 88 ALA A CA 1
ATOM 700 C C . ALA A 1 88 ? -6.552 -8.709 19.623 1.00 85.12 88 ALA A C 1
ATOM 702 O O . ALA A 1 88 ? -6.140 -7.562 19.486 1.00 85.12 88 ALA A O 1
ATOM 703 N N . PRO A 1 89 ? -7.514 -9.007 20.518 1.00 83.06 89 PRO A N 1
ATOM 704 C CA . PRO A 1 89 ? -8.290 -7.983 21.230 1.00 83.06 89 PRO A CA 1
ATOM 705 C C . PRO A 1 89 ? -7.457 -6.947 21.997 1.00 83.06 89 PRO A C 1
ATOM 707 O O . PRO A 1 89 ? -7.856 -5.796 22.100 1.00 83.06 89 PRO A O 1
ATOM 710 N N . GLN A 1 90 ? -6.290 -7.355 22.503 1.00 85.81 90 GLN A N 1
ATOM 711 C CA . GLN A 1 90 ? -5.343 -6.498 23.230 1.00 85.81 90 GLN A CA 1
ATOM 712 C C . GLN A 1 90 ? -4.145 -6.060 22.365 1.00 85.81 90 GLN A C 1
ATOM 714 O O . GLN A 1 90 ? -3.172 -5.506 22.869 1.00 85.81 90 GLN A O 1
ATOM 719 N N . GLY A 1 91 ? -4.164 -6.391 21.075 1.00 87.06 91 GLY A N 1
ATOM 720 C CA . GLY A 1 91 ? -3.098 -6.083 20.135 1.00 87.06 91 GLY A CA 1
ATOM 721 C C . GLY A 1 91 ? -3.251 -4.686 19.545 1.00 87.06 91 GLY A C 1
ATOM 722 O O . GLY A 1 91 ? -4.365 -4.230 19.279 1.00 87.06 91 GLY A O 1
ATOM 723 N N . THR A 1 92 ? -2.111 -4.048 19.288 1.00 90.69 92 THR A N 1
ATOM 724 C CA . THR A 1 92 ? -2.038 -2.763 18.594 1.00 90.69 92 THR A CA 1
ATOM 725 C C . THR A 1 92 ? -0.990 -2.836 17.492 1.00 90.69 92 THR A C 1
ATOM 727 O O . THR A 1 92 ? 0.151 -3.243 17.726 1.00 90.69 92 THR A O 1
ATOM 730 N N . VAL A 1 93 ? -1.354 -2.410 16.283 1.00 92.56 93 VAL A N 1
ATOM 731 C CA . VAL A 1 93 ? -0.448 -2.351 15.133 1.00 92.56 93 VAL A CA 1
ATOM 732 C C . VAL A 1 93 ? -0.126 -0.904 14.805 1.00 92.56 93 VAL A C 1
ATOM 734 O O . VAL A 1 93 ? -1.001 -0.149 14.402 1.00 92.56 93 VAL A O 1
ATOM 737 N N . GLN A 1 94 ? 1.153 -0.545 14.914 1.00 94.25 94 GLN A N 1
ATOM 738 C CA . GLN A 1 94 ? 1.640 0.781 14.541 1.00 94.25 94 GLN A CA 1
ATOM 739 C C . GLN A 1 94 ? 1.808 0.914 13.024 1.00 94.25 94 GLN A C 1
AT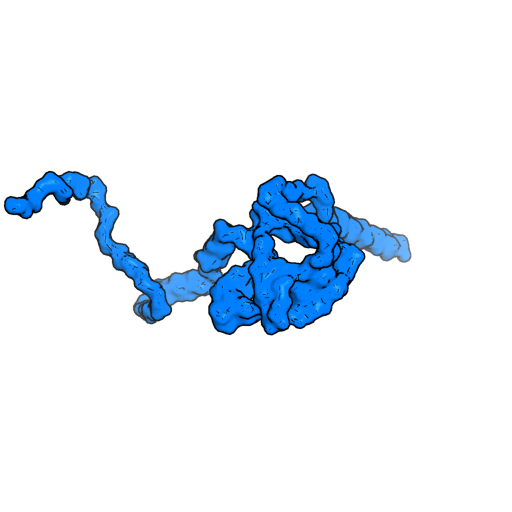OM 741 O O . GLN A 1 94 ? 2.455 0.075 12.378 1.00 94.25 94 GLN A O 1
ATOM 746 N N . GLY A 1 95 ? 1.287 2.000 12.462 1.00 93.94 95 GLY A N 1
ATOM 747 C CA . GLY A 1 95 ? 1.284 2.251 11.027 1.00 93.94 95 GLY A CA 1
ATOM 748 C C . GLY A 1 95 ? 1.338 3.731 10.676 1.00 93.94 95 GLY A C 1
ATOM 749 O O . GLY A 1 95 ? 1.855 4.551 11.432 1.00 93.94 95 GLY A O 1
ATOM 750 N N . LEU A 1 96 ? 0.874 4.039 9.469 1.00 94.81 96 LEU A N 1
ATOM 751 C CA . LEU A 1 96 ? 0.642 5.399 9.007 1.00 94.81 96 LEU A CA 1
ATOM 752 C C . LEU A 1 96 ? -0.771 5.493 8.439 1.00 94.81 96 LEU A C 1
ATOM 754 O O . LEU A 1 96 ? -1.202 4.601 7.709 1.00 94.81 96 LEU A O 1
ATOM 758 N N . LEU A 1 97 ? -1.439 6.596 8.722 1.00 95.12 97 LEU A N 1
ATOM 759 C CA . LEU A 1 97 ? -2.648 7.037 8.060 1.00 95.12 97 LEU A CA 1
ATOM 760 C C . LEU A 1 97 ? -2.279 7.912 6.862 1.00 95.12 97 LEU A C 1
ATOM 762 O O . LEU A 1 97 ? -1.506 8.860 7.000 1.00 95.12 97 LEU A O 1
ATOM 766 N N . LEU A 1 98 ? -2.790 7.562 5.686 1.00 94.06 98 LEU A N 1
ATOM 767 C CA . LEU A 1 98 ? -2.553 8.274 4.435 1.00 94.06 98 LEU A CA 1
ATOM 768 C C . LEU A 1 98 ? -3.842 8.921 3.939 1.00 94.06 98 LEU A C 1
ATOM 770 O O . LEU A 1 98 ? -4.836 8.218 3.753 1.00 94.06 98 LEU A O 1
ATOM 774 N N . THR A 1 99 ? -3.768 10.207 3.608 1.00 94.12 99 THR A N 1
ATOM 775 C CA . THR A 1 99 ? -4.825 10.911 2.875 1.00 94.12 99 THR A CA 1
ATOM 776 C C . THR A 1 99 ? -4.566 10.775 1.380 1.00 94.12 99 THR A C 1
ATOM 778 O O . THR A 1 99 ? -3.546 11.254 0.874 1.00 94.12 99 THR A O 1
ATOM 781 N N . VAL A 1 100 ? -5.468 10.111 0.653 1.00 93.06 100 VAL A N 1
ATOM 782 C CA . VAL A 1 100 ? -5.273 9.800 -0.770 1.00 93.06 100 VAL A CA 1
ATOM 783 C C . VAL A 1 100 ? -6.442 10.242 -1.641 1.00 93.06 100 VAL A C 1
ATOM 785 O O . VAL A 1 100 ? -7.608 10.160 -1.263 1.00 93.06 100 VAL A O 1
ATOM 788 N N . THR A 1 101 ? -6.136 10.686 -2.857 1.00 92.81 101 THR A N 1
ATOM 789 C CA . THR A 1 101 ? -7.141 11.006 -3.876 1.00 92.81 101 THR A CA 1
ATOM 790 C C . THR A 1 101 ? -7.731 9.730 -4.495 1.00 92.81 101 THR A C 1
ATOM 792 O O . THR A 1 101 ? -7.112 8.663 -4.416 1.00 92.81 101 THR A O 1
ATOM 795 N N . PRO A 1 102 ? -8.873 9.805 -5.206 1.00 90.31 102 PRO A N 1
ATOM 796 C CA . PRO A 1 102 ? -9.460 8.647 -5.889 1.00 90.31 102 PRO A CA 1
ATOM 797 C C . PRO A 1 102 ? -8.489 7.949 -6.852 1.00 90.31 102 PRO A C 1
ATOM 799 O O . PRO A 1 102 ? -8.415 6.721 -6.915 1.00 90.31 102 PRO A O 1
ATOM 802 N N . GLN A 1 103 ? -7.687 8.732 -7.582 1.00 88.94 103 GLN A N 1
ATOM 803 C CA . GLN A 1 103 ? -6.693 8.202 -8.515 1.00 88.94 103 GLN A CA 1
ATOM 804 C C . GLN A 1 103 ? -5.553 7.485 -7.781 1.00 88.94 103 GLN A C 1
ATOM 806 O O . GLN A 1 103 ? -5.083 6.441 -8.236 1.00 88.94 103 GLN A O 1
ATOM 811 N N . GLN A 1 104 ? -5.110 8.026 -6.644 1.00 91.06 104 GLN A N 1
ATOM 812 C CA . GLN A 1 104 ? -4.083 7.405 -5.809 1.00 91.06 104 GLN A CA 1
ATOM 813 C C . GLN A 1 104 ? -4.601 6.119 -5.167 1.00 91.06 104 GLN A C 1
ATOM 815 O O . GLN A 1 104 ? -3.908 5.105 -5.222 1.00 91.06 104 GLN A O 1
ATOM 820 N N . LEU A 1 105 ? -5.840 6.119 -4.669 1.00 91.06 105 LEU A N 1
ATOM 821 C CA . LEU A 1 105 ? -6.492 4.918 -4.152 1.00 91.06 105 LEU A CA 1
ATOM 822 C C . LEU A 1 105 ? -6.579 3.827 -5.225 1.00 91.06 105 LEU A C 1
ATOM 824 O O . LEU A 1 105 ? -6.221 2.683 -4.971 1.00 91.06 105 LEU A O 1
ATOM 828 N N . SER A 1 106 ? -6.930 4.180 -6.466 1.00 88.19 106 SER A N 1
ATOM 829 C CA . SER A 1 106 ? -6.933 3.211 -7.567 1.00 88.19 106 SER A CA 1
ATOM 830 C C . SER A 1 106 ? -5.549 2.629 -7.877 1.00 88.19 106 SER A C 1
ATOM 832 O O . SER A 1 106 ? -5.466 1.494 -8.351 1.00 88.19 106 SER A O 1
ATOM 834 N N . ARG A 1 107 ? -4.470 3.393 -7.675 1.00 88.88 107 ARG A N 1
ATOM 835 C CA . ARG A 1 107 ? -3.091 2.907 -7.851 1.00 88.88 107 ARG A CA 1
ATOM 836 C C . ARG A 1 107 ? -2.683 1.984 -6.706 1.00 88.88 107 ARG A C 1
ATOM 838 O O . ARG A 1 107 ? -2.053 0.963 -6.965 1.00 88.88 107 ARG A O 1
ATOM 845 N N . LEU A 1 108 ? -3.086 2.303 -5.476 1.00 90.06 108 LEU A N 1
ATOM 846 C CA . LEU A 1 108 ? -2.897 1.426 -4.319 1.00 90.06 108 LEU A CA 1
ATOM 847 C C . LEU A 1 108 ? -3.633 0.097 -4.506 1.00 90.06 108 LEU A C 1
ATOM 849 O O . LEU A 1 108 ? -3.015 -0.952 -4.369 1.00 90.06 108 LEU A O 1
ATOM 853 N N . ASP A 1 109 ? -4.898 0.135 -4.932 1.00 89.31 109 ASP A N 1
ATOM 854 C CA . ASP A 1 109 ? -5.689 -1.068 -5.212 1.00 89.31 109 ASP A CA 1
ATOM 855 C C . ASP A 1 109 ? -5.009 -1.974 -6.256 1.00 89.31 109 ASP A C 1
ATOM 857 O O . ASP A 1 109 ? -5.117 -3.198 -6.189 1.00 89.31 109 ASP A O 1
ATOM 861 N N . ARG A 1 110 ? -4.285 -1.389 -7.220 1.00 87.56 110 ARG A N 1
ATOM 862 C CA . ARG A 1 110 ? -3.489 -2.134 -8.206 1.00 87.56 110 ARG A CA 1
ATOM 863 C C . ARG A 1 110 ? -2.234 -2.740 -7.589 1.00 87.56 110 ARG A C 1
ATOM 865 O O . ARG A 1 110 ? -1.976 -3.922 -7.798 1.00 87.56 110 ARG A O 1
ATOM 872 N N . TYR A 1 111 ? -1.474 -1.941 -6.845 1.00 86.88 111 TYR A N 1
ATOM 873 C CA . TYR A 1 111 ? -0.248 -2.386 -6.182 1.00 86.88 111 TYR A CA 1
ATOM 874 C C . TYR A 1 111 ? -0.522 -3.544 -5.208 1.00 86.88 111 TYR A C 1
ATOM 876 O O . TYR A 1 111 ? 0.188 -4.548 -5.218 1.00 86.88 111 TYR A O 1
ATOM 884 N N . GLU A 1 112 ? -1.610 -3.455 -4.443 1.00 86.00 112 GLU A N 1
ATOM 885 C CA . GLU A 1 112 ? -2.057 -4.502 -3.517 1.00 86.00 112 GLU A CA 1
ATOM 886 C C . GLU A 1 112 ? -2.860 -5.621 -4.212 1.00 86.00 112 GLU A C 1
ATOM 888 O O . GLU A 1 112 ? -3.195 -6.627 -3.591 1.00 86.00 112 GLU A O 1
ATOM 893 N N . ARG A 1 113 ? -3.159 -5.500 -5.513 1.00 83.56 113 ARG A N 1
ATOM 894 C CA . ARG A 1 113 ? -3.962 -6.463 -6.294 1.00 83.56 113 ARG A CA 1
ATOM 895 C C . ARG A 1 113 ? -5.285 -6.818 -5.597 1.00 83.56 113 ARG A C 1
ATOM 897 O O . ARG A 1 113 ? -5.560 -7.987 -5.284 1.00 83.56 113 ARG A O 1
ATOM 904 N N . LEU A 1 114 ? -6.081 -5.785 -5.331 1.00 83.56 114 LEU A N 1
ATOM 905 C CA . LEU A 1 114 ? -7.379 -5.868 -4.663 1.00 83.56 114 LEU A CA 1
ATOM 906 C C . LEU A 1 114 ? -8.306 -6.900 -5.346 1.00 83.56 114 LEU A C 1
ATOM 908 O O . LEU A 1 114 ? -8.418 -6.964 -6.564 1.00 83.56 114 LEU A O 1
ATOM 912 N N . GLY A 1 115 ? -8.960 -7.749 -4.557 1.00 75.56 115 GLY A N 1
ATOM 913 C CA . GLY A 1 115 ? -9.826 -8.834 -5.034 1.00 75.56 115 GLY A CA 1
ATOM 914 C C . GLY A 1 115 ? -9.093 -10.106 -5.478 1.00 75.56 115 GLY A C 1
ATOM 915 O O . GLY A 1 115 ? -9.736 -11.137 -5.630 1.00 75.56 115 GLY A O 1
ATOM 916 N N . VAL A 1 116 ? -7.763 -10.076 -5.633 1.00 77.88 116 VAL A N 1
ATOM 917 C CA . VAL A 1 116 ? -6.956 -11.275 -5.941 1.00 77.88 116 VAL A CA 1
ATOM 918 C C . VAL A 1 116 ? -6.179 -11.747 -4.717 1.00 77.88 116 VAL A C 1
ATOM 920 O O . VAL A 1 116 ? -6.136 -12.937 -4.416 1.00 77.88 116 VAL A O 1
ATOM 923 N N . ARG A 1 117 ? -5.532 -10.818 -4.009 1.00 80.50 117 ARG A N 1
ATOM 924 C CA . ARG A 1 117 ? -4.678 -11.141 -2.854 1.00 80.50 117 ARG A CA 1
ATOM 925 C C . ARG A 1 117 ? -5.157 -10.477 -1.569 1.00 80.50 117 ARG A C 1
ATOM 927 O O . ARG A 1 117 ? -5.050 -11.074 -0.497 1.00 80.50 117 ARG A O 1
ATOM 934 N N . TYR A 1 118 ? -5.704 -9.273 -1.692 1.00 85.62 118 TYR A N 1
ATOM 935 C CA . TYR A 1 118 ? -6.187 -8.477 -0.573 1.00 85.62 118 TYR A CA 1
ATOM 936 C C . TYR A 1 118 ? -7.631 -8.023 -0.793 1.00 85.62 118 TYR A C 1
ATOM 938 O O . TYR A 1 118 ? -8.092 -7.904 -1.926 1.00 85.62 118 TYR A O 1
ATOM 946 N N . ARG A 1 119 ? -8.334 -7.738 0.300 1.00 86.31 119 ARG A N 1
ATOM 947 C CA . ARG A 1 119 ? -9.612 -7.023 0.357 1.00 86.31 119 ARG A CA 1
ATOM 948 C C . ARG A 1 119 ? -9.441 -5.735 1.157 1.00 86.31 119 ARG A C 1
ATOM 950 O O . ARG A 1 119 ? -8.519 -5.634 1.968 1.00 86.31 119 ARG A O 1
ATOM 957 N N . ARG A 1 120 ? -10.351 -4.788 0.948 1.00 90.44 120 ARG A N 1
ATOM 958 C CA . ARG A 1 120 ? -10.407 -3.528 1.687 1.00 90.44 120 ARG A CA 1
ATOM 959 C C . ARG A 1 120 ? -11.450 -3.642 2.795 1.00 90.44 120 ARG A C 1
ATOM 961 O O . ARG A 1 120 ? -12.556 -4.107 2.534 1.00 90.44 120 ARG A O 1
ATOM 968 N N . GLU A 1 121 ? -11.086 -3.254 4.007 1.00 88.69 121 GLU A N 1
ATOM 969 C CA . GLU A 1 121 ? -11.951 -3.289 5.190 1.00 88.69 121 GLU A CA 1
ATOM 970 C C . GLU A 1 121 ? -11.881 -1.921 5.873 1.00 88.69 121 GLU A C 1
ATOM 972 O O . GLU A 1 121 ? -10.793 -1.352 5.967 1.00 88.69 121 GLU A O 1
ATOM 977 N N . GLU A 1 122 ? -13.022 -1.356 6.268 1.00 91.12 122 GLU A N 1
ATOM 978 C CA . GLU A 1 122 ? -13.034 -0.126 7.068 1.00 91.12 122 GLU A CA 1
ATOM 979 C C . GLU A 1 122 ? -12.696 -0.483 8.509 1.00 91.12 122 GLU A C 1
ATOM 981 O O . GLU A 1 122 ? -13.227 -1.447 9.063 1.00 91.12 122 GLU A O 1
ATOM 986 N N . VAL A 1 123 ? -11.793 0.287 9.101 1.00 90.06 123 VAL A N 1
ATOM 987 C CA . VAL A 1 123 ? -11.383 0.141 10.491 1.00 90.06 123 VAL A CA 1
ATOM 988 C C . VAL A 1 123 ? -11.326 1.502 11.157 1.00 90.06 123 VAL A C 1
ATOM 990 O O . VAL A 1 123 ? -11.003 2.506 10.525 1.00 90.06 123 VAL A O 1
ATOM 993 N N . GLU A 1 124 ? -11.618 1.514 12.448 1.00 92.81 124 GLU A N 1
ATOM 994 C CA . GLU A 1 124 ? -11.403 2.668 13.310 1.00 92.81 124 GLU A CA 1
ATOM 995 C C . GLU A 1 124 ? -9.988 2.603 13.895 1.00 92.81 124 GLU A C 1
ATOM 997 O O . GLU A 1 124 ? -9.535 1.552 14.367 1.00 92.81 124 GLU A O 1
ATOM 1002 N N . LEU A 1 125 ? -9.267 3.716 13.812 1.00 93.69 125 LEU A N 1
ATOM 1003 C CA . LEU A 1 125 ? -7.912 3.858 14.331 1.00 93.69 125 LEU A CA 1
ATOM 1004 C C . LEU A 1 125 ? -7.923 4.350 15.779 1.00 93.69 125 LEU A C 1
ATOM 1006 O O . LEU A 1 125 ? -8.947 4.752 16.323 1.00 93.69 125 LEU A O 1
ATOM 1010 N N . GLU A 1 126 ? -6.761 4.330 16.428 1.00 92.06 126 GLU A N 1
ATOM 1011 C CA . GLU A 1 126 ? -6.607 4.814 17.799 1.00 92.06 126 GLU A CA 1
ATOM 1012 C C . GLU A 1 126 ? -6.944 6.305 17.944 1.00 92.06 126 GLU A C 1
ATOM 1014 O O . GLU A 1 126 ? -7.443 6.713 18.992 1.00 92.06 126 GLU A O 1
ATOM 1019 N N . SER A 1 127 ? -6.730 7.093 16.891 1.00 90.75 127 SER A N 1
ATOM 1020 C CA . SER A 1 127 ? -7.154 8.493 16.804 1.00 90.75 127 SER A CA 1
ATOM 1021 C C . SER A 1 127 ? -8.678 8.699 16.759 1.00 90.75 127 SER A C 1
ATOM 1023 O O . SER A 1 127 ? -9.136 9.825 16.955 1.00 90.75 127 SER A O 1
ATOM 1025 N N . GLY A 1 128 ? -9.463 7.644 16.506 1.00 91.44 128 GLY A N 1
ATOM 1026 C CA . GLY A 1 128 ? -10.899 7.713 16.215 1.00 91.44 128 GLY A CA 1
ATOM 1027 C C . GLY A 1 128 ? -11.218 7.980 14.738 1.00 91.44 128 GLY A C 1
ATOM 1028 O O . GLY A 1 128 ? -12.388 8.050 14.362 1.00 91.44 128 GLY A O 1
ATOM 1029 N N . GLU A 1 129 ? -10.206 8.128 13.876 1.00 91.81 129 GLU A N 1
ATOM 1030 C CA . GLU A 1 129 ? -10.425 8.233 12.434 1.00 91.81 129 GLU A CA 1
ATOM 1031 C C . GLU A 1 129 ? -10.819 6.882 11.821 1.00 91.81 129 GLU A C 1
ATOM 1033 O O . GLU A 1 129 ? -10.282 5.831 12.174 1.00 91.81 129 GLU A O 1
ATOM 1038 N N . VAL A 1 130 ? -11.735 6.915 10.850 1.00 92.69 130 VAL A N 1
ATOM 1039 C CA . VAL A 1 130 ? -12.110 5.739 10.056 1.00 92.69 130 VAL A CA 1
ATOM 1040 C C . VAL A 1 130 ? -11.256 5.695 8.798 1.00 92.69 130 VAL A C 1
ATOM 1042 O O . VAL A 1 130 ? -11.240 6.641 8.007 1.00 92.69 130 VAL A O 1
ATOM 1045 N N . ALA A 1 131 ? -10.567 4.578 8.591 1.00 93.88 131 ALA A N 1
ATOM 1046 C CA . ALA A 1 131 ? -9.671 4.382 7.466 1.00 93.88 131 ALA A CA 1
ATOM 1047 C C . ALA A 1 131 ? -9.854 3.011 6.818 1.00 93.88 131 ALA A C 1
ATOM 1049 O O . ALA A 1 131 ? -10.252 2.029 7.441 1.00 93.88 131 ALA A O 1
ATOM 1050 N N . TRP A 1 132 ? -9.489 2.926 5.545 1.00 94.31 132 TRP A N 1
ATOM 1051 C CA . TRP A 1 132 ? -9.396 1.663 4.833 1.00 94.31 132 TRP A CA 1
ATOM 1052 C C . TRP A 1 132 ? -8.096 0.937 5.171 1.00 94.31 132 TRP A C 1
ATOM 1054 O O . TRP A 1 132 ? -7.013 1.507 5.047 1.00 94.31 132 TRP A O 1
ATOM 1064 N N . VAL A 1 133 ? -8.182 -0.350 5.495 1.00 92.00 133 VAL A N 1
ATOM 1065 C CA . VAL A 1 133 ? -7.025 -1.242 5.628 1.00 92.00 133 VAL A CA 1
ATOM 1066 C C . VAL A 1 133 ? -7.094 -2.373 4.603 1.00 92.00 133 VAL A C 1
ATOM 1068 O O . VAL A 1 133 ? -8.165 -2.902 4.296 1.00 92.00 133 VAL A O 1
ATOM 1071 N N . TYR A 1 134 ? -5.935 -2.767 4.070 1.00 91.25 134 TYR A N 1
ATOM 1072 C CA . TYR A 1 134 ? -5.816 -3.941 3.206 1.00 91.25 134 TYR A CA 1
ATOM 1073 C C . TYR A 1 134 ? -5.520 -5.190 4.037 1.00 91.25 134 TYR A C 1
ATOM 1075 O O . TYR A 1 134 ? -4.524 -5.251 4.766 1.00 91.25 134 TYR A O 1
ATOM 1083 N N . ARG A 1 135 ? -6.371 -6.208 3.895 1.00 85.88 135 ARG A N 1
ATOM 1084 C CA . ARG A 1 135 ? -6.232 -7.517 4.554 1.00 85.88 135 ARG A CA 1
ATOM 1085 C C . ARG A 1 135 ? -6.227 -8.638 3.537 1.00 85.88 135 ARG A C 1
ATOM 1087 O O . ARG A 1 135 ? -6.882 -8.523 2.505 1.00 85.88 135 ARG A O 1
ATOM 1094 N N . ARG A 1 136 ? -5.491 -9.716 3.796 1.00 84.12 136 ARG A N 1
ATOM 1095 C CA . ARG A 1 136 ? -5.443 -10.843 2.858 1.00 84.12 136 ARG A CA 1
ATOM 1096 C C . ARG A 1 136 ? -6.780 -11.578 2.823 1.00 84.12 136 ARG A C 1
ATOM 1098 O O . ARG A 1 136 ? -7.522 -11.597 3.803 1.00 84.12 136 ARG A O 1
ATOM 1105 N N . LEU A 1 137 ? -7.093 -12.184 1.681 1.00 80.56 137 LEU A N 1
ATOM 1106 C CA . LEU A 1 137 ? -8.268 -13.051 1.558 1.00 80.56 137 LEU A CA 1
ATOM 1107 C C . LEU A 1 137 ? -8.095 -14.311 2.427 1.00 80.56 137 LEU A C 1
ATOM 1109 O O . LEU A 1 137 ? -6.997 -14.864 2.518 1.00 80.56 137 LEU A O 1
ATOM 1113 N N . ALA A 1 138 ? -9.181 -14.747 3.075 1.00 65.31 138 ALA A N 1
ATOM 1114 C CA . ALA A 1 138 ? -9.165 -15.717 4.175 1.00 65.31 138 ALA A CA 1
ATOM 1115 C C . ALA A 1 138 ? -8.494 -17.061 3.836 1.00 65.31 138 ALA A C 1
ATOM 1117 O O . ALA A 1 138 ? -7.756 -17.577 4.667 1.00 65.31 138 ALA A O 1
ATOM 1118 N N . GLU A 1 139 ? -8.648 -17.585 2.614 1.00 59.78 139 GLU A N 1
ATOM 1119 C CA . GLU A 1 139 ? -7.961 -18.820 2.184 1.00 59.78 139 GLU A CA 1
ATOM 1120 C C . GLU A 1 139 ? -6.436 -18.719 2.325 1.00 59.78 139 GLU A C 1
ATOM 1122 O O . GLU A 1 139 ? -5.769 -19.666 2.738 1.00 59.78 139 GLU A O 1
ATOM 1127 N N . GLN A 1 140 ? -5.872 -17.542 2.050 1.00 55.66 140 GLN A N 1
ATOM 1128 C CA . GLN A 1 140 ? -4.440 -17.306 2.190 1.00 55.66 140 GLN A CA 1
ATOM 1129 C C . GLN A 1 140 ? -4.047 -16.967 3.628 1.00 55.66 140 GLN A C 1
ATOM 1131 O O . GLN A 1 140 ? -2.952 -17.328 4.055 1.00 55.66 140 GLN A O 1
ATOM 1136 N N . ALA A 1 141 ? -4.907 -16.276 4.377 1.00 57.47 141 ALA A N 1
ATOM 1137 C CA . ALA A 1 141 ? -4.658 -15.968 5.784 1.00 57.47 141 ALA A CA 1
ATOM 1138 C C . ALA A 1 141 ? -4.595 -17.257 6.623 1.00 57.47 141 ALA A C 1
ATOM 1140 O O . ALA A 1 141 ? -3.636 -17.463 7.365 1.00 57.47 141 ALA A O 1
ATOM 1141 N N . SER A 1 142 ? -5.546 -18.177 6.421 1.00 53.34 142 SER A N 1
ATOM 1142 C CA . SER A 1 142 ? -5.594 -19.481 7.090 1.00 53.34 142 SER A CA 1
ATOM 1143 C C . SER A 1 142 ? -4.406 -20.369 6.726 1.00 53.34 142 SER A C 1
ATOM 1145 O O . SER A 1 142 ? -3.825 -20.978 7.616 1.00 53.34 142 SER A O 1
ATOM 1147 N N . ALA A 1 143 ? -3.974 -20.394 5.460 1.00 55.97 143 ALA A N 1
ATOM 1148 C CA . ALA A 1 143 ? -2.790 -21.154 5.048 1.00 55.97 143 ALA A CA 1
ATOM 1149 C C . ALA A 1 143 ? -1.486 -20.650 5.702 1.00 55.97 143 ALA A C 1
ATOM 1151 O O . ALA A 1 143 ? -0.611 -21.449 6.020 1.00 55.97 143 ALA A O 1
ATOM 1152 N N . ASN A 1 144 ? -1.354 -19.339 5.941 1.00 54.66 144 ASN A N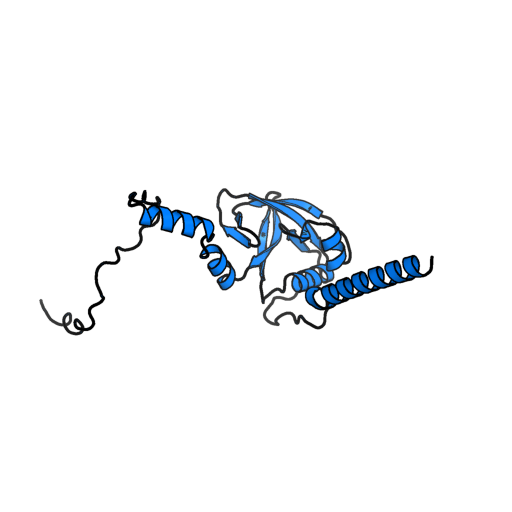 1
ATOM 1153 C CA . ASN A 1 144 ? -0.177 -18.770 6.614 1.00 54.66 144 ASN A CA 1
ATOM 1154 C C . ASN A 1 144 ? -0.263 -18.843 8.144 1.00 54.66 144 ASN A C 1
ATOM 1156 O O . ASN A 1 144 ? 0.770 -18.931 8.796 1.00 54.66 144 ASN A O 1
ATOM 1160 N N . ALA A 1 145 ? -1.470 -18.824 8.717 1.00 56.94 145 ALA A N 1
ATOM 1161 C CA . ALA A 1 145 ? -1.683 -19.039 10.148 1.00 56.94 145 ALA A CA 1
ATOM 1162 C C . ALA A 1 145 ? -1.527 -20.518 10.546 1.00 56.94 145 ALA A C 1
ATOM 1164 O O . ALA A 1 145 ? -1.083 -20.813 11.652 1.00 56.94 145 ALA A O 1
ATOM 1165 N N . ALA A 1 146 ? -1.885 -21.441 9.647 1.00 51.81 146 ALA A N 1
ATOM 1166 C CA . ALA A 1 146 ? -1.778 -22.881 9.857 1.00 51.81 146 ALA A CA 1
ATOM 1167 C C . ALA A 1 146 ? -0.393 -23.448 9.532 1.00 51.81 146 ALA A C 1
ATOM 1169 O O . ALA A 1 146 ? -0.137 -24.587 9.901 1.00 51.81 146 ALA A O 1
ATOM 1170 N N . ALA A 1 147 ? 0.486 -22.699 8.855 1.00 45.47 147 ALA A N 1
ATOM 1171 C CA . ALA A 1 147 ? 1.876 -23.091 8.669 1.00 45.47 147 ALA A CA 1
ATOM 1172 C C . ALA A 1 147 ? 2.615 -22.877 9.996 1.00 45.47 147 ALA A C 1
ATOM 1174 O O . ALA A 1 147 ? 2.950 -21.735 10.328 1.00 45.47 147 ALA A O 1
ATOM 1175 N N . PRO A 1 148 ? 2.887 -23.933 10.785 1.00 45.97 148 PRO A N 1
ATOM 1176 C CA . PRO A 1 148 ? 3.751 -23.766 11.930 1.00 45.97 148 PRO A CA 1
ATOM 1177 C C . PRO A 1 148 ? 5.127 -23.462 11.339 1.00 45.97 148 PRO A C 1
ATOM 1179 O O . PRO A 1 148 ? 5.562 -24.122 10.392 1.00 45.97 148 PRO A O 1
ATOM 1182 N N . ASN A 1 149 ? 5.804 -22.447 11.866 1.00 53.81 149 ASN A N 1
ATOM 1183 C CA . ASN A 1 149 ? 7.229 -22.254 11.628 1.00 53.81 149 ASN A CA 1
ATOM 1184 C C . ASN A 1 149 ? 7.924 -23.628 11.639 1.00 53.81 149 ASN A C 1
ATOM 1186 O O . ASN A 1 149 ? 7.871 -24.342 12.640 1.00 53.81 149 ASN A O 1
ATOM 1190 N N . GLU A 1 150 ? 8.572 -24.025 10.538 1.00 50.88 150 GLU A N 1
ATOM 1191 C CA . GLU A 1 150 ? 9.256 -25.329 10.460 1.00 50.88 150 GLU A CA 1
ATOM 1192 C C . GLU A 1 150 ? 10.231 -25.520 11.635 1.00 50.88 150 GLU A C 1
ATOM 1194 O O . GLU A 1 150 ? 10.463 -26.633 12.093 1.00 50.88 150 GLU A O 1
ATOM 1199 N N . GLN A 1 151 ? 10.717 -24.418 12.209 1.00 51.00 151 GLN A N 1
ATOM 1200 C CA . GLN A 1 151 ? 11.511 -24.384 13.433 1.00 51.00 151 GLN A CA 1
ATOM 1201 C C . GLN A 1 151 ? 10.768 -24.894 14.688 1.00 51.00 151 GLN A C 1
ATOM 1203 O O . GLN A 1 151 ? 11.381 -25.612 15.479 1.00 51.00 151 GLN A O 1
ATOM 1208 N N . ALA A 1 152 ? 9.470 -24.614 14.880 1.00 51.19 152 ALA A N 1
ATOM 1209 C CA . ALA A 1 152 ? 8.709 -25.221 15.980 1.00 51.19 152 ALA A CA 1
ATOM 1210 C C . ALA A 1 152 ? 8.307 -26.664 15.683 1.00 51.19 152 ALA A C 1
ATOM 1212 O O . ALA A 1 152 ? 8.232 -27.455 16.617 1.00 51.19 152 ALA A O 1
ATOM 1213 N N . LEU A 1 153 ? 8.113 -27.045 14.414 1.00 50.12 153 LEU A N 1
ATOM 1214 C CA . LEU A 1 153 ? 7.914 -28.454 14.053 1.00 50.12 153 LEU A CA 1
ATOM 1215 C C . LEU A 1 153 ? 9.180 -29.280 14.293 1.00 50.12 153 LEU A C 1
ATOM 1217 O O . LEU A 1 153 ? 9.081 -30.400 14.784 1.00 50.12 153 LEU A O 1
ATOM 1221 N N . VAL A 1 154 ? 10.370 -28.731 14.028 1.00 56.41 154 VAL A N 1
ATOM 1222 C CA . VAL A 1 154 ? 11.647 -29.367 14.389 1.00 56.41 154 VAL A CA 1
ATOM 1223 C C . VAL A 1 154 ? 11.789 -29.472 15.910 1.00 56.41 154 VAL A C 1
ATOM 1225 O O . VAL A 1 154 ? 12.181 -30.528 16.403 1.00 56.41 154 VAL A O 1
ATOM 1228 N N . GLY A 1 155 ? 11.414 -28.431 16.663 1.00 54.59 155 GLY A N 1
ATOM 1229 C CA . GLY A 1 155 ? 11.394 -28.459 18.130 1.00 54.59 155 GLY A CA 1
ATOM 1230 C C . GLY A 1 155 ? 10.428 -29.505 18.698 1.00 54.59 155 GLY A C 1
ATOM 1231 O O . GLY A 1 155 ? 10.825 -30.328 19.519 1.00 54.59 155 GLY A O 1
ATOM 1232 N N . TYR A 1 156 ? 9.189 -29.537 18.201 1.00 54.84 156 TYR A N 1
ATOM 1233 C CA . TYR A 1 156 ? 8.157 -30.491 18.607 1.00 54.84 156 TYR A CA 1
ATOM 1234 C C . TYR A 1 156 ? 8.526 -31.924 18.219 1.00 54.84 156 TYR A C 1
ATOM 1236 O O . TYR A 1 156 ? 8.461 -32.820 19.052 1.00 54.84 156 TYR A O 1
ATOM 1244 N N . LYS A 1 157 ? 9.012 -32.153 16.993 1.00 54.75 157 LYS A N 1
ATOM 1245 C CA . LYS A 1 157 ? 9.468 -33.476 16.542 1.00 54.75 157 LYS A CA 1
ATOM 1246 C C . LYS A 1 157 ? 10.662 -33.963 17.363 1.00 54.75 157 LYS A C 1
ATOM 1248 O O . LYS A 1 157 ? 10.724 -35.141 17.692 1.00 54.75 157 LYS A O 1
ATOM 1253 N N . ARG A 1 158 ? 11.578 -33.072 17.755 1.00 54.28 158 ARG A N 1
ATOM 1254 C CA . ARG A 1 158 ? 12.707 -33.409 18.635 1.00 54.28 158 ARG A CA 1
ATOM 1255 C C . ARG A 1 158 ? 12.262 -33.697 20.071 1.00 54.28 158 ARG A C 1
ATOM 1257 O O . ARG A 1 158 ? 12.836 -34.575 20.697 1.00 54.28 158 ARG A O 1
ATOM 1264 N N . MET A 1 159 ? 11.238 -33.007 20.566 1.00 49.44 159 MET A N 1
ATOM 1265 C CA . MET A 1 159 ? 10.676 -33.208 21.904 1.00 49.44 159 MET A CA 1
ATOM 1266 C C . MET A 1 159 ? 9.844 -34.498 21.998 1.00 49.44 159 MET A C 1
ATOM 1268 O O . MET A 1 159 ? 10.030 -35.277 22.926 1.00 49.44 159 MET A O 1
ATOM 1272 N N . VAL A 1 160 ? 9.020 -34.792 20.987 1.00 55.25 160 VAL A N 1
ATOM 1273 C CA . VAL A 1 160 ? 8.238 -36.038 20.888 1.00 55.25 160 VAL A CA 1
ATOM 1274 C C . VAL A 1 160 ? 9.145 -37.259 20.706 1.00 55.25 160 VAL A C 1
ATOM 1276 O O . VAL A 1 160 ? 8.916 -38.286 21.337 1.00 55.25 160 VAL A O 1
ATOM 1279 N N . LEU A 1 161 ? 10.216 -37.153 19.909 1.00 57.50 161 LEU A N 1
ATOM 1280 C CA . LEU A 1 161 ? 11.204 -38.232 19.766 1.00 57.50 161 LEU A CA 1
ATOM 1281 C C . LEU A 1 161 ? 12.107 -38.397 21.004 1.00 57.50 161 LEU A C 1
ATOM 1283 O O . LEU A 1 161 ? 12.714 -39.452 21.164 1.00 57.50 161 LEU A O 1
ATOM 1287 N N . ALA A 1 162 ? 12.191 -37.389 21.881 1.00 57.66 162 ALA A N 1
ATOM 1288 C CA . ALA A 1 162 ? 12.960 -37.439 23.129 1.00 57.66 162 ALA A CA 1
ATOM 1289 C C . ALA A 1 162 ? 12.167 -37.994 24.330 1.00 57.66 162 ALA A C 1
ATOM 1291 O O . ALA A 1 162 ? 12.713 -38.070 25.429 1.00 57.66 162 ALA A O 1
ATOM 1292 N N . GLY A 1 163 ? 10.901 -38.392 24.147 1.00 44.31 163 GLY A N 1
ATOM 1293 C CA . GLY A 1 163 ? 10.107 -39.065 25.183 1.00 44.31 163 GLY A CA 1
ATOM 1294 C C . GLY A 1 163 ? 9.689 -38.188 26.370 1.00 44.31 163 GLY A C 1
ATOM 1295 O O . GLY A 1 163 ? 9.206 -38.717 27.370 1.00 44.31 163 GLY A O 1
ATOM 1296 N N . SER A 1 164 ? 9.840 -36.863 26.293 1.00 52.12 164 SER A N 1
ATOM 1297 C CA . SER A 1 164 ? 9.335 -35.946 27.316 1.00 52.12 164 SER A CA 1
ATOM 1298 C C . SER A 1 164 ? 7.871 -35.596 27.030 1.00 52.12 164 SER A C 1
ATOM 1300 O O . SER A 1 164 ? 7.543 -34.996 26.007 1.00 52.12 164 SER A O 1
ATOM 1302 N N . GLY A 1 165 ? 6.970 -36.001 27.931 1.00 43.94 165 GLY A N 1
ATOM 1303 C CA . GLY A 1 165 ? 5.536 -35.720 27.834 1.00 43.94 165 GLY A CA 1
ATOM 1304 C C . GLY A 1 165 ? 5.260 -34.231 27.602 1.00 43.94 165 GLY A C 1
ATOM 1305 O O . GLY A 1 165 ? 5.789 -33.371 28.307 1.00 43.94 165 GLY A O 1
ATOM 1306 N N . ALA A 1 166 ? 4.452 -33.927 26.587 1.00 43.62 166 ALA A N 1
ATOM 1307 C CA . ALA A 1 166 ? 4.097 -32.558 26.241 1.00 43.62 166 ALA A CA 1
ATOM 1308 C C . ALA A 1 166 ? 3.242 -31.922 27.356 1.00 43.62 166 ALA A C 1
ATOM 1310 O O . ALA A 1 166 ? 2.249 -32.530 27.766 1.00 43.62 166 ALA A O 1
ATOM 1311 N N . PRO A 1 167 ? 3.548 -30.700 27.830 1.00 44.34 167 PRO A N 1
ATOM 1312 C CA . PRO A 1 167 ? 2.583 -29.939 28.606 1.00 44.34 167 PRO A CA 1
ATOM 1313 C C . PRO A 1 167 ? 1.428 -29.553 27.674 1.00 44.34 167 PRO A C 1
ATOM 1315 O O . PRO A 1 167 ? 1.643 -28.967 26.611 1.00 44.34 167 PRO A O 1
ATOM 1318 N N . GLY A 1 168 ? 0.204 -29.923 28.052 1.00 38.97 168 GLY A N 1
ATOM 1319 C CA . GLY A 1 168 ? -0.999 -29.541 27.319 1.00 38.97 168 GLY A CA 1
ATOM 1320 C C . GLY A 1 168 ? -1.075 -28.022 27.166 1.00 38.97 168 GLY A C 1
ATOM 1321 O O . GLY A 1 168 ? -0.949 -27.286 28.145 1.00 38.97 168 GLY A O 1
ATOM 1322 N N . LEU A 1 169 ? -1.262 -27.551 25.933 1.00 43.56 169 LEU A N 1
ATOM 1323 C CA . LEU A 1 169 ? -1.536 -26.143 25.660 1.00 43.56 169 LEU A CA 1
ATOM 1324 C C . LEU A 1 169 ? -2.893 -25.778 26.290 1.00 43.56 169 LEU A C 1
ATOM 1326 O O . LEU A 1 169 ? -3.893 -26.426 25.968 1.00 43.56 169 LEU A O 1
ATOM 1330 N N . PRO A 1 170 ? -2.978 -24.762 27.166 1.00 36.50 170 PRO A N 1
ATOM 1331 C CA . PRO A 1 170 ? -4.254 -24.349 27.731 1.00 36.50 170 PRO A CA 1
ATOM 1332 C C . PRO A 1 170 ? -5.125 -23.719 26.635 1.00 36.50 170 PRO A C 1
ATOM 1334 O O . PRO A 1 170 ? -4.741 -22.722 26.026 1.00 36.50 170 PRO A O 1
ATOM 1337 N N . GLY A 1 171 ? -6.301 -24.305 26.386 1.00 42.94 171 GLY A N 1
ATOM 1338 C CA . GLY A 1 171 ? -7.351 -23.713 25.543 1.00 42.94 171 GLY A CA 1
ATOM 1339 C C . GLY A 1 171 ? -7.713 -24.457 24.253 1.00 42.94 171 GLY A C 1
ATOM 1340 O O . GLY A 1 171 ? -8.637 -24.026 23.572 1.00 42.94 171 GLY A O 1
ATOM 1341 N N . TYR A 1 172 ? -7.063 -25.578 23.925 1.00 35.41 172 TYR A N 1
ATOM 1342 C CA . TYR A 1 172 ? -7.472 -26.432 22.801 1.00 35.41 172 TYR A CA 1
ATOM 1343 C C . TYR A 1 172 ? -8.026 -27.770 23.302 1.00 35.41 172 TYR A C 1
ATOM 1345 O O . TYR A 1 172 ? -7.270 -28.682 23.625 1.00 35.41 172 TYR A O 1
ATOM 1353 N N . HIS A 1 173 ? -9.354 -27.905 23.328 1.00 35.31 173 HIS A N 1
ATOM 1354 C CA . HIS A 1 173 ? -10.007 -29.211 23.408 1.00 35.31 173 HIS A CA 1
ATOM 1355 C C . HIS A 1 173 ? -10.171 -29.742 21.979 1.00 35.31 173 HIS A C 1
ATOM 1357 O O . HIS A 1 173 ? -11.128 -29.406 21.284 1.00 35.31 173 HIS A O 1
ATOM 1363 N N . TRP A 1 174 ? -9.219 -30.552 21.516 1.00 38.84 174 TRP A N 1
ATOM 1364 C CA . TRP A 1 174 ? -9.495 -31.453 20.398 1.00 38.84 174 TRP A CA 1
ATOM 1365 C C . TRP A 1 174 ? -10.413 -32.571 20.914 1.00 38.84 174 TRP A C 1
ATOM 1367 O O . TRP A 1 174 ? -10.129 -33.113 21.989 1.00 38.84 174 TRP A O 1
ATOM 1377 N N . PRO A 1 175 ? -11.506 -32.932 20.214 1.00 34.41 175 PRO A N 1
ATOM 1378 C CA . PRO A 1 175 ? -12.193 -34.182 20.504 1.00 34.41 175 PRO A CA 1
ATOM 1379 C C . PRO A 1 175 ? -11.176 -35.319 20.390 1.00 34.41 175 PRO A C 1
ATOM 1381 O O . PRO A 1 175 ? -10.414 -35.382 19.423 1.00 34.41 175 PRO A O 1
ATOM 1384 N N . ALA A 1 176 ? -11.121 -36.165 21.420 1.00 35.59 176 ALA A N 1
ATOM 1385 C CA . ALA A 1 176 ? -10.243 -37.322 21.445 1.00 35.59 176 ALA A CA 1
ATOM 1386 C C . ALA A 1 176 ? -10.480 -38.149 20.177 1.00 35.59 176 ALA A C 1
ATOM 1388 O O . ALA A 1 176 ? -11.609 -38.542 19.885 1.00 35.59 176 ALA A O 1
ATOM 1389 N N . ALA A 1 177 ? -9.409 -38.371 19.418 1.00 44.00 177 ALA A N 1
ATOM 1390 C CA . ALA A 1 177 ? -9.398 -39.263 18.274 1.00 44.00 177 ALA A CA 1
ATOM 1391 C C . ALA A 1 177 ? -9.449 -40.710 18.776 1.00 44.00 177 ALA A C 1
ATOM 1393 O O . ALA A 1 177 ? -8.443 -41.411 18.756 1.00 44.00 177 ALA A O 1
ATOM 1394 N N . ASN A 1 178 ? -10.621 -41.131 19.243 1.00 44.34 178 ASN A N 1
ATOM 1395 C CA . ASN A 1 178 ? -10.911 -42.524 19.517 1.00 44.34 178 ASN A CA 1
ATOM 1396 C C . ASN A 1 178 ? -12.072 -42.945 18.609 1.00 44.34 178 ASN A C 1
ATOM 1398 O O . ASN A 1 178 ? -13.138 -42.335 18.628 1.00 44.34 178 ASN A O 1
ATOM 1402 N N . ASP A 1 179 ? -11.801 -43.993 17.835 1.00 39.50 179 ASP A N 1
ATOM 1403 C CA . ASP A 1 179 ? -12.739 -44.852 17.111 1.00 39.50 179 ASP A CA 1
ATOM 1404 C C . ASP A 1 179 ? -13.425 -44.284 15.861 1.00 39.50 179 ASP A C 1
ATOM 1406 O O . ASP A 1 179 ? -14.508 -43.713 15.921 1.00 39.50 179 ASP A O 1
ATOM 1410 N N . ALA A 1 180 ? -12.822 -44.551 14.693 1.00 41.00 180 ALA A N 1
ATOM 1411 C CA . ALA A 1 180 ? -13.512 -45.233 13.581 1.00 41.00 180 ALA A CA 1
ATOM 1412 C C . ALA A 1 180 ? -12.595 -45.424 12.353 1.00 41.00 180 ALA A C 1
ATOM 1414 O O . ALA A 1 180 ? -12.887 -44.969 11.248 1.00 41.00 180 ALA A O 1
ATOM 1415 N N . THR A 1 181 ? -11.498 -46.163 12.510 1.00 44.28 181 THR A N 1
ATOM 1416 C CA . THR A 1 181 ? -11.022 -47.036 11.426 1.00 4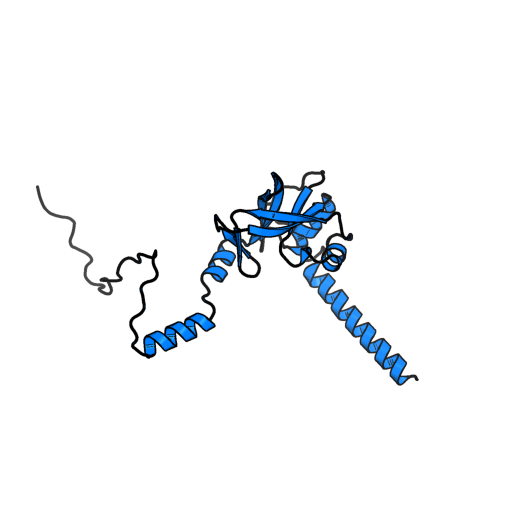4.28 181 THR A CA 1
ATOM 1417 C C . THR A 1 181 ? -11.680 -48.400 11.609 1.00 44.28 181 THR A C 1
ATOM 1419 O O . THR A 1 181 ? -11.033 -49.345 12.043 1.00 44.28 181 THR A O 1
ATOM 1422 N N . ASP A 1 182 ? -12.980 -48.490 11.328 1.00 44.12 182 ASP A N 1
ATOM 1423 C CA . ASP A 1 182 ? -13.665 -49.772 11.147 1.00 44.12 182 ASP A CA 1
ATOM 1424 C C . ASP A 1 182 ? -14.712 -49.638 10.023 1.00 44.12 182 ASP A C 1
ATOM 1426 O O . ASP A 1 182 ? -15.723 -48.950 10.192 1.00 44.12 182 ASP A O 1
ATOM 1430 N N . PRO A 1 183 ? -14.483 -50.233 8.839 1.00 44.78 183 PRO A N 1
ATOM 1431 C CA . PRO A 1 183 ? -15.422 -50.156 7.728 1.00 44.78 183 PRO A CA 1
ATOM 1432 C C . PRO A 1 183 ? -16.638 -51.099 7.848 1.00 44.78 183 PRO A C 1
ATOM 1434 O O . PRO A 1 183 ? -17.413 -51.161 6.893 1.00 44.78 183 PRO A O 1
ATOM 1437 N N . CYS A 1 184 ? -16.868 -51.807 8.968 1.00 44.09 184 CYS A N 1
ATOM 1438 C CA . CYS A 1 184 ? -17.923 -52.834 9.036 1.00 44.09 184 CYS A CA 1
ATOM 1439 C C . CYS A 1 184 ? -19.173 -52.520 9.896 1.00 44.09 184 CYS A C 1
ATOM 1441 O O . CYS A 1 184 ? -20.105 -53.322 9.909 1.00 44.09 184 CYS A O 1
ATOM 1443 N N . ALA A 1 185 ? -19.282 -51.360 10.554 1.00 41.12 185 ALA A N 1
ATOM 1444 C CA . ALA A 1 185 ? -20.395 -51.069 11.480 1.00 41.12 185 ALA A CA 1
ATOM 1445 C C . ALA A 1 185 ? -21.520 -50.171 10.912 1.00 41.12 185 ALA A C 1
ATOM 1447 O O . ALA A 1 185 ? -22.219 -49.479 11.653 1.00 41.12 185 ALA A O 1
ATOM 1448 N N . LYS A 1 186 ? -21.756 -50.187 9.592 1.00 45.62 186 LYS A N 1
ATOM 1449 C CA . LYS A 1 186 ? -23.061 -49.760 9.055 1.00 45.62 186 LYS A CA 1
ATOM 1450 C C . LYS A 1 186 ? -24.058 -50.876 9.361 1.00 45.62 186 LYS A C 1
ATOM 1452 O O . LYS A 1 186 ? -23.777 -52.026 9.045 1.00 45.62 186 LYS A O 1
ATOM 1457 N N . THR A 1 187 ? -25.237 -50.529 9.878 1.00 48.12 187 THR A N 1
ATOM 1458 C CA . THR A 1 187 ? -26.388 -51.424 10.163 1.00 48.12 187 THR A CA 1
ATOM 1459 C C . THR A 1 187 ? -26.534 -51.890 11.616 1.00 48.12 187 THR A C 1
ATOM 1461 O O . THR A 1 187 ? -26.638 -53.082 11.891 1.00 48.12 187 THR A O 1
ATOM 1464 N N . ARG A 1 188 ? -26.647 -50.959 12.569 1.00 46.00 188 ARG A N 1
ATOM 1465 C CA . ARG A 1 188 ? -27.515 -51.162 13.745 1.00 46.00 188 ARG A CA 1
ATOM 1466 C C . ARG A 1 188 ? -27.686 -49.848 14.496 1.00 46.00 188 ARG A C 1
ATOM 1468 O O . ARG A 1 188 ? -26.800 -49.474 15.241 1.00 46.00 188 ARG A O 1
ATOM 1475 N N . LEU A 1 189 ? -28.783 -49.140 14.239 1.00 41.06 189 LEU A N 1
ATOM 1476 C CA . LEU A 1 189 ? -29.434 -48.173 15.143 1.00 41.06 189 LEU A CA 1
ATOM 1477 C C . LEU A 1 189 ? -30.700 -47.654 14.435 1.00 41.06 189 LEU A C 1
ATOM 1479 O O . LEU A 1 189 ? -30.856 -46.477 14.134 1.00 41.06 189 LEU A O 1
ATOM 1483 N N . PHE A 1 190 ? -31.581 -48.591 14.071 1.00 43.12 190 PHE A N 1
ATOM 1484 C CA . PHE A 1 190 ? -32.941 -48.308 13.603 1.00 43.12 190 PHE A CA 1
ATOM 1485 C C . PHE A 1 190 ? -33.841 -49.493 13.988 1.00 43.12 190 PHE A C 1
ATOM 1487 O O . PHE A 1 190 ? -34.151 -50.330 13.147 1.00 43.12 190 PHE A O 1
ATOM 1494 N N . LYS A 1 191 ? -34.119 -49.617 15.295 1.00 40.69 191 LYS A N 1
ATOM 1495 C CA . LYS A 1 191 ? -35.071 -50.510 16.009 1.00 40.69 191 LYS A CA 1
ATOM 1496 C C . LYS A 1 191 ? -34.490 -50.724 17.406 1.00 40.69 191 LYS A C 1
ATOM 1498 O O . LYS A 1 191 ? -33.348 -51.146 17.505 1.00 40.69 191 LYS A O 1
ATOM 1503 N N . GLU A 1 192 ? -35.064 -50.156 18.457 1.00 40.09 192 GLU A N 1
ATOM 1504 C CA . GLU A 1 192 ? -36.080 -50.699 19.386 1.00 40.09 192 GLU A CA 1
ATOM 1505 C C . GLU A 1 192 ? -35.885 -49.799 20.639 1.00 40.09 192 GLU A C 1
ATOM 1507 O O . GLU A 1 192 ? -34.756 -49.387 20.893 1.00 40.09 192 GLU A O 1
ATOM 1512 N N . THR A 1 193 ? -36.844 -49.330 21.434 1.00 46.88 193 THR A N 1
ATOM 1513 C CA . THR A 1 193 ? -38.171 -49.819 21.818 1.00 46.88 193 THR A CA 1
ATOM 1514 C C . THR A 1 193 ? -38.858 -48.708 22.620 1.00 46.88 193 THR A C 1
ATOM 1516 O O . THR A 1 193 ? -38.217 -48.059 23.452 1.00 46.88 193 THR A O 1
ATOM 1519 N N . SER A 1 194 ? -40.156 -48.521 22.368 1.00 40.91 194 SER A N 1
ATOM 1520 C CA . SER A 1 194 ? -41.146 -48.398 23.447 1.00 40.91 194 SER A CA 1
ATOM 1521 C C . SER A 1 194 ? -41.317 -49.747 24.132 1.00 40.91 194 SER A C 1
ATOM 1523 O O . SER A 1 194 ? -41.141 -50.763 23.422 1.00 40.91 194 SER A O 1
#

Radius of gyration: 25.73 Å; chains: 1; bounding box: 80×66×51 Å